Protein AF-A0A2V0RAE0-F1 (afdb_monomer_lite)

InterPro domains:
  IPR001205 RNA-directed RNA polymerase, C-terminal domain [PF00680] (18-202)
  IPR007094 RNA-directed RNA polymerase, catalytic domain [PS50507] (42-170)
  IPR043128 Reverse transcriptase/Diguanylate cyclase domain [G3DSA:3.30.70.270] (105-187)
  IPR043502 DNA/RNA polymerase superfamily [SSF56672] (2-223)

Radius of gyration: 22.08 Å; chains: 1; bounding box: 64×44×58 Å

pLDDT: mean 87.92, std 11.06, range [49.53, 98.0]

Structure (mmCIF, N/CA/C/O backbone):
data_AF-A0A2V0RAE0-F1
#
_entry.id   AF-A0A2V0RAE0-F1
#
loop_
_atom_site.group_PDB
_atom_site.id
_atom_site.type_symbol
_atom_site.label_atom_id
_atom_site.label_alt_id
_atom_site.label_comp_id
_atom_site.label_asym_id
_atom_site.label_entity_id
_atom_site.label_seq_id
_atom_site.pdbx_PDB_ins_code
_atom_site.Cartn_x
_atom_site.Cartn_y
_atom_site.Cartn_z
_atom_site.occupancy
_atom_site.B_iso_or_equiv
_atom_site.auth_seq_id
_atom_site.auth_comp_id
_atom_site.auth_asym_id
_atom_site.auth_atom_id
_atom_site.pdbx_PDB_model_num
ATOM 1 N N . MET A 1 1 ? 9.591 2.679 -16.999 1.00 64.69 1 MET A N 1
ATOM 2 C CA . MET A 1 1 ? 10.089 3.906 -16.325 1.00 64.69 1 MET A CA 1
ATOM 3 C C . MET A 1 1 ? 9.455 5.197 -16.837 1.00 64.69 1 MET A C 1
ATOM 5 O O . MET A 1 1 ? 9.043 5.990 -16.004 1.00 64.69 1 MET A O 1
ATOM 9 N N . ARG A 1 2 ? 9.338 5.406 -18.160 1.00 84.94 2 ARG A N 1
ATOM 10 C CA . ARG A 1 2 ? 8.861 6.665 -18.769 1.00 84.94 2 ARG A CA 1
ATOM 11 C C . ARG A 1 2 ? 7.553 7.247 -18.201 1.00 84.94 2 ARG A C 1
ATOM 13 O O . ARG A 1 2 ? 7.470 8.458 -18.076 1.00 84.94 2 ARG A O 1
ATOM 20 N N . TYR A 1 3 ? 6.568 6.410 -17.875 1.00 90.25 3 TYR A N 1
ATOM 21 C CA . TYR A 1 3 ? 5.250 6.853 -17.390 1.00 90.25 3 TYR A CA 1
ATOM 22 C C . TYR A 1 3 ? 5.133 6.773 -15.862 1.00 90.25 3 TYR A C 1
ATOM 24 O O . TYR A 1 3 ? 4.834 7.763 -15.203 1.00 90.25 3 TYR A O 1
ATOM 32 N N . VAL A 1 4 ? 5.456 5.609 -15.292 1.00 90.62 4 VAL A N 1
ATOM 33 C CA . VAL A 1 4 ? 5.286 5.327 -13.856 1.00 90.62 4 VAL A CA 1
ATOM 34 C C . VAL A 1 4 ? 6.105 6.265 -12.963 1.00 90.62 4 VAL A C 1
ATOM 36 O O . VAL A 1 4 ? 5.568 6.798 -12.003 1.00 90.62 4 VAL A O 1
ATOM 39 N N . ILE A 1 5 ? 7.387 6.518 -13.261 1.00 89.81 5 ILE A N 1
ATOM 40 C CA . ILE A 1 5 ? 8.235 7.331 -12.365 1.00 89.81 5 ILE A CA 1
ATOM 41 C C . ILE A 1 5 ? 7.729 8.783 -12.260 1.00 89.81 5 ILE A C 1
ATOM 43 O O . ILE A 1 5 ? 7.592 9.270 -11.137 1.00 89.81 5 ILE A O 1
ATOM 47 N N . PRO A 1 6 ? 7.442 9.496 -13.371 1.00 90.88 6 PRO A N 1
ATOM 48 C CA . PRO A 1 6 ? 6.829 10.821 -13.291 1.00 90.88 6 PRO A CA 1
ATOM 49 C C . PRO A 1 6 ? 5.494 10.829 -12.546 1.00 90.88 6 PRO A C 1
ATOM 51 O O . PRO A 1 6 ? 5.252 11.743 -11.762 1.00 90.88 6 PRO A O 1
ATOM 54 N N . LEU A 1 7 ? 4.662 9.802 -12.748 1.00 91.19 7 LEU A N 1
ATOM 55 C CA . LEU A 1 7 ? 3.378 9.687 -12.063 1.00 91.19 7 LEU A CA 1
ATOM 56 C C . LEU A 1 7 ? 3.556 9.541 -10.547 1.00 91.19 7 LEU A C 1
ATOM 58 O O . LEU A 1 7 ? 2.970 10.306 -9.792 1.00 91.19 7 LEU A O 1
ATOM 62 N N . MET A 1 8 ? 4.448 8.653 -10.105 1.00 90.38 8 MET A N 1
ATOM 63 C CA . MET A 1 8 ? 4.767 8.471 -8.685 1.00 90.38 8 MET A CA 1
ATOM 64 C C . MET A 1 8 ? 5.326 9.745 -8.041 1.00 90.38 8 MET A C 1
ATOM 66 O O . MET A 1 8 ? 4.977 10.073 -6.910 1.00 90.38 8 MET A O 1
ATOM 70 N N . LYS A 1 9 ? 6.157 10.509 -8.765 1.00 90.06 9 LYS A N 1
ATOM 71 C CA . LYS A 1 9 ? 6.626 11.826 -8.297 1.00 90.06 9 LYS A CA 1
ATOM 72 C C . LYS A 1 9 ? 5.471 12.818 -8.138 1.00 90.06 9 LYS A C 1
ATOM 74 O O . LYS A 1 9 ? 5.427 13.537 -7.143 1.00 90.06 9 LYS A O 1
ATOM 79 N N . ARG A 1 10 ? 4.539 12.847 -9.097 1.00 91.44 10 ARG A N 1
ATOM 80 C CA . ARG A 1 10 ? 3.335 13.686 -9.029 1.00 91.44 10 ARG A CA 1
ATOM 81 C C . ARG A 1 10 ? 2.457 13.288 -7.842 1.00 91.44 10 ARG A C 1
ATOM 83 O O . ARG A 1 10 ? 2.079 14.164 -7.074 1.00 91.44 10 ARG A O 1
ATOM 90 N N . PHE A 1 11 ? 2.199 12.000 -7.636 1.00 91.56 11 PHE A N 1
ATOM 91 C CA . PHE A 1 11 ? 1.439 11.512 -6.482 1.00 91.56 11 PHE A CA 1
ATOM 92 C C . PHE A 1 11 ? 2.089 11.888 -5.147 1.00 91.56 11 PHE A C 1
ATOM 94 O O . PHE A 1 11 ? 1.413 12.448 -4.292 1.00 91.56 11 PHE A O 1
ATOM 101 N N . GLY A 1 12 ? 3.412 11.748 -5.008 1.00 89.88 12 GLY A N 1
ATOM 102 C CA . GLY A 1 12 ? 4.114 12.202 -3.800 1.00 89.88 12 GLY A CA 1
ATOM 103 C C . GLY A 1 12 ? 3.974 13.708 -3.519 1.00 89.88 12 GLY A C 1
ATOM 104 O O . GLY A 1 12 ? 3.960 14.125 -2.358 1.00 89.88 12 GLY A O 1
ATOM 105 N N . SER A 1 13 ? 3.827 14.535 -4.564 1.00 90.94 13 SER A N 1
ATOM 106 C CA . SER A 1 13 ? 3.560 15.978 -4.418 1.00 90.94 13 SER A CA 1
ATOM 107 C C . SER A 1 13 ? 2.116 16.304 -4.017 1.00 90.94 13 SER A C 1
ATOM 109 O O . SER A 1 13 ? 1.865 17.380 -3.482 1.00 90.94 13 SER A O 1
ATOM 111 N N . LEU A 1 14 ? 1.190 15.370 -4.244 1.00 91.31 14 LEU A N 1
ATOM 112 C CA . LEU A 1 14 ? -0.234 15.471 -3.918 1.00 91.31 14 LEU A CA 1
ATOM 113 C C . LEU A 1 14 ? -0.598 14.726 -2.624 1.00 91.31 14 LEU A C 1
ATOM 115 O O . LEU A 1 14 ? -1.778 14.551 -2.337 1.00 91.31 14 LEU A O 1
ATOM 119 N N . PHE A 1 15 ? 0.395 14.283 -1.847 1.00 88.50 15 PHE A N 1
ATOM 120 C CA . PHE A 1 15 ? 0.177 13.601 -0.573 1.00 88.50 15 PHE A CA 1
ATOM 121 C C . PHE A 1 15 ? -0.803 14.382 0.323 1.00 88.50 15 PHE A C 1
ATOM 123 O O . PHE A 1 15 ? -0.638 15.590 0.506 1.00 88.50 15 PHE A O 1
ATOM 130 N N . GLY A 1 16 ? -1.805 13.686 0.867 1.00 85.06 16 GLY A N 1
ATOM 131 C CA . GLY A 1 16 ? -2.872 14.274 1.685 1.00 85.06 16 GLY A CA 1
ATOM 132 C C . GLY A 1 16 ? -3.978 14.986 0.896 1.00 85.06 16 GLY A C 1
ATOM 133 O O . GLY A 1 16 ? -4.875 15.539 1.509 1.00 85.06 16 GLY A O 1
ATOM 134 N N . ARG A 1 17 ? -3.914 15.004 -0.443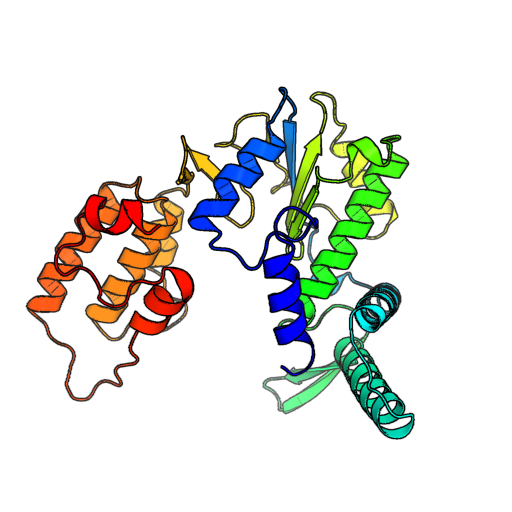 1.00 88.56 17 ARG A N 1
ATOM 135 C CA . ARG A 1 17 ? -4.978 15.524 -1.332 1.00 88.56 17 ARG A CA 1
ATOM 136 C C . ARG A 1 17 ? -5.586 14.457 -2.238 1.00 88.56 17 ARG A C 1
ATOM 138 O O . ARG A 1 17 ? -6.463 14.748 -3.041 1.00 88.56 17 ARG A O 1
ATOM 145 N N . ILE A 1 18 ? -5.009 13.262 -2.216 1.00 92.62 18 ILE A N 1
ATOM 146 C CA . ILE A 1 18 ? -5.464 12.102 -2.973 1.00 92.62 18 ILE A CA 1
ATOM 147 C C . ILE A 1 18 ? -5.454 10.903 -2.025 1.00 92.62 18 ILE A C 1
ATOM 149 O O . ILE A 1 18 ? -4.599 10.856 -1.134 1.00 92.62 18 ILE A O 1
ATOM 153 N N . PRO A 1 19 ? -6.304 9.892 -2.258 1.00 92.75 19 PRO A N 1
ATOM 154 C CA . PRO A 1 19 ? -6.409 8.723 -1.386 1.00 92.75 19 PRO A CA 1
ATOM 155 C C . PRO A 1 19 ? -5.194 7.787 -1.465 1.00 92.75 19 PRO A C 1
ATOM 157 O O . PRO A 1 19 ? -5.177 6.730 -0.851 1.00 92.75 19 PRO A O 1
ATOM 160 N N . TYR A 1 20 ? -4.159 8.141 -2.228 1.00 94.12 20 TYR A N 1
ATOM 161 C CA . TYR A 1 20 ? -2.950 7.343 -2.392 1.00 94.12 20 TYR A CA 1
ATOM 162 C C . TYR A 1 20 ? -1.793 7.941 -1.569 1.00 94.12 20 TYR A C 1
ATOM 164 O O . TYR A 1 20 ? -1.162 8.906 -2.011 1.00 94.12 20 TYR A O 1
ATOM 172 N N . PRO A 1 21 ? -1.471 7.389 -0.382 1.00 90.50 21 PRO A N 1
ATOM 173 C CA . PRO A 1 21 ? -0.514 7.987 0.553 1.00 90.50 21 PRO A CA 1
ATOM 174 C C . PRO A 1 21 ? 0.966 7.744 0.202 1.00 90.50 21 PRO A C 1
ATOM 176 O O . PRO A 1 21 ? 1.859 8.121 0.961 1.00 90.50 21 PRO A O 1
ATOM 179 N N . VAL A 1 22 ? 1.276 7.109 -0.930 1.00 87.12 22 VAL A N 1
ATOM 180 C CA . VAL A 1 22 ? 2.662 6.761 -1.281 1.00 87.12 22 VAL A CA 1
ATOM 181 C C . VAL A 1 22 ? 3.411 7.964 -1.860 1.00 87.12 22 VAL A C 1
ATOM 183 O O . VAL A 1 22 ? 2.877 8.764 -2.623 1.00 87.12 22 VAL A O 1
ATOM 186 N N . GLY A 1 23 ? 4.704 8.059 -1.538 1.00 80.25 23 GLY A N 1
ATOM 187 C CA . GLY A 1 23 ? 5.602 9.109 -2.037 1.00 80.25 23 GLY A CA 1
ATOM 188 C C . GLY A 1 23 ? 6.168 10.019 -0.945 1.00 80.25 23 GLY A C 1
ATOM 189 O O . GLY A 1 23 ? 6.940 10.928 -1.249 1.00 80.25 23 GLY A O 1
ATOM 190 N N . ARG A 1 24 ? 5.832 9.756 0.323 1.00 80.69 24 ARG A N 1
ATOM 191 C CA . ARG A 1 24 ? 6.453 10.353 1.513 1.00 80.69 24 ARG A CA 1
ATOM 192 C C . ARG A 1 24 ? 7.116 9.283 2.380 1.00 80.69 24 ARG A C 1
ATOM 194 O O . ARG A 1 24 ? 6.959 8.086 2.148 1.00 80.69 24 ARG A O 1
ATOM 201 N N . ASN A 1 25 ? 7.884 9.727 3.373 1.00 82.12 25 ASN A N 1
ATOM 202 C CA . ASN A 1 25 ? 8.429 8.840 4.393 1.00 82.12 25 ASN A CA 1
ATOM 203 C C . ASN A 1 25 ? 7.273 8.307 5.262 1.00 82.12 25 ASN A C 1
ATOM 205 O O . ASN A 1 25 ? 6.751 9.026 6.116 1.00 82.12 25 ASN A O 1
ATOM 209 N N . MET A 1 26 ? 6.878 7.052 5.029 1.00 83.81 26 MET A N 1
ATOM 210 C CA . MET A 1 26 ? 5.740 6.427 5.713 1.00 83.81 26 MET A CA 1
ATOM 211 C C . MET A 1 26 ? 5.949 6.272 7.218 1.00 83.81 26 MET A C 1
ATOM 213 O O . MET A 1 26 ? 4.975 6.289 7.957 1.00 83.81 26 MET A O 1
ATOM 217 N N . THR A 1 27 ? 7.195 6.228 7.691 1.00 80.25 27 THR A N 1
ATOM 218 C CA . THR A 1 27 ? 7.518 6.216 9.127 1.00 80.25 27 THR A CA 1
ATOM 219 C C . THR A 1 27 ? 6.959 7.452 9.849 1.00 80.25 27 THR A C 1
ATOM 221 O O . THR A 1 27 ? 6.497 7.331 10.979 1.00 80.25 27 THR A O 1
ATOM 224 N N . LYS A 1 28 ? 6.920 8.611 9.165 1.00 82.50 28 LYS A N 1
ATOM 225 C CA . LYS A 1 28 ? 6.325 9.872 9.656 1.00 82.50 28 LYS A CA 1
ATOM 226 C C . LYS A 1 28 ? 4.847 9.997 9.327 1.00 82.50 28 LYS A C 1
ATOM 228 O O . LYS A 1 28 ? 4.054 10.450 10.143 1.00 82.50 28 LYS A O 1
ATOM 233 N N . ALA A 1 29 ? 4.497 9.660 8.090 1.00 88.38 29 ALA A N 1
ATOM 234 C CA . ALA A 1 29 ? 3.167 9.917 7.560 1.00 88.38 29 ALA A CA 1
ATOM 235 C C . ALA A 1 29 ? 2.113 8.971 8.147 1.00 88.38 29 ALA A C 1
ATOM 237 O O . ALA A 1 29 ? 1.004 9.397 8.441 1.00 88.38 29 ALA A O 1
ATOM 238 N N . LEU A 1 30 ? 2.448 7.695 8.336 1.00 91.19 30 LEU A N 1
ATOM 239 C CA . LEU A 1 30 ? 1.474 6.666 8.686 1.00 91.19 30 LEU A CA 1
ATOM 240 C C . LEU A 1 30 ? 0.798 6.878 10.054 1.00 91.19 30 LEU A C 1
ATOM 242 O O . LEU A 1 30 ? -0.420 6.729 10.110 1.00 91.19 30 LEU A O 1
ATOM 246 N N . PRO A 1 31 ? 1.500 7.299 11.130 1.00 92.06 31 PRO A N 1
ATOM 247 C CA . PRO A 1 31 ? 0.839 7.661 12.384 1.00 92.06 31 PRO A CA 1
ATOM 248 C C . PRO A 1 31 ? -0.164 8.806 12.215 1.00 92.06 31 PRO A C 1
ATOM 250 O O . PRO A 1 31 ? -1.227 8.760 12.822 1.00 92.06 31 PRO A O 1
ATOM 253 N N . MET A 1 32 ? 0.143 9.794 11.364 1.00 92.25 32 MET A N 1
ATOM 254 C CA . MET A 1 32 ? -0.766 10.909 11.078 1.00 92.25 32 MET A CA 1
ATOM 255 C C . MET A 1 32 ? -1.996 10.453 10.291 1.00 92.25 32 MET A C 1
ATOM 257 O O . MET A 1 32 ? -3.090 10.925 10.561 1.00 92.25 32 MET A O 1
ATOM 261 N N . LEU A 1 33 ? -1.832 9.519 9.347 1.00 93.88 33 LEU A N 1
ATOM 262 C CA . LEU A 1 33 ? -2.958 8.927 8.615 1.00 93.88 33 LEU A CA 1
ATOM 263 C C . LEU A 1 33 ? -3.870 8.130 9.553 1.00 93.88 33 LEU A C 1
ATOM 265 O O . LEU A 1 33 ? -5.085 8.249 9.468 1.00 93.88 33 LEU A O 1
ATOM 269 N N . ILE A 1 34 ? -3.293 7.351 10.473 1.00 95.00 34 ILE A N 1
ATOM 270 C CA . ILE A 1 34 ? -4.070 6.613 11.477 1.00 95.00 34 ILE A CA 1
ATOM 271 C C . ILE A 1 34 ? -4.802 7.579 12.417 1.00 95.00 34 ILE A C 1
ATOM 273 O O . ILE A 1 34 ? -5.954 7.327 12.747 1.00 95.00 34 ILE A O 1
ATOM 277 N N . ASP A 1 35 ? -4.177 8.687 12.825 1.00 94.25 35 ASP A N 1
ATOM 278 C CA . ASP A 1 35 ? -4.860 9.717 13.619 1.00 94.25 35 ASP A CA 1
ATOM 279 C C . ASP A 1 35 ? -5.990 10.395 12.850 1.00 94.25 35 ASP A C 1
ATOM 281 O O . ASP A 1 35 ? -7.059 10.598 13.413 1.00 94.25 35 ASP A O 1
ATOM 285 N N . HIS A 1 36 ? -5.774 10.694 11.568 1.00 93.94 36 HIS A N 1
ATOM 286 C CA . HIS A 1 36 ? -6.799 11.253 10.688 1.00 93.94 36 HIS A CA 1
ATOM 287 C C . HIS A 1 36 ? -8.025 10.337 10.610 1.00 93.94 36 HIS A C 1
ATOM 289 O O . HIS A 1 36 ? -9.135 10.788 10.861 1.00 93.94 36 HIS A O 1
ATOM 295 N N . LEU A 1 37 ? -7.816 9.033 10.393 1.00 94.81 37 LEU A N 1
ATOM 296 C CA . LEU A 1 37 ? -8.892 8.031 10.355 1.00 94.81 37 LEU A CA 1
ATOM 297 C C . LEU A 1 37 ? -9.707 7.951 11.654 1.00 94.81 37 LEU A C 1
ATOM 299 O O . LEU A 1 37 ? -10.863 7.531 11.633 1.00 94.81 37 LEU A O 1
ATOM 303 N N . LEU A 1 38 ? -9.093 8.298 12.783 1.00 95.25 38 LEU A N 1
ATOM 304 C CA . LEU A 1 38 ? -9.676 8.208 14.122 1.00 95.25 38 LEU A CA 1
ATOM 305 C C . LEU A 1 38 ? -10.169 9.555 14.656 1.00 95.25 38 LEU A C 1
ATOM 307 O O . LEU A 1 38 ? -10.614 9.634 15.808 1.00 95.25 38 LEU A O 1
ATOM 311 N N . ASN A 1 39 ? -10.058 10.617 13.858 1.00 91.50 39 ASN A N 1
ATOM 312 C CA . ASN A 1 39 ? -10.402 11.954 14.300 1.00 91.50 39 ASN A CA 1
ATOM 313 C C . ASN A 1 39 ? -11.904 12.067 14.611 1.00 91.50 39 ASN A C 1
ATOM 315 O O . ASN A 1 39 ? -12.726 11.281 14.140 1.00 91.50 39 ASN A O 1
ATOM 319 N N . ASP A 1 40 ? -12.259 13.027 15.464 1.00 88.56 40 ASP A N 1
ATOM 320 C CA . ASP A 1 40 ? -13.649 13.338 15.828 1.00 88.56 40 ASP A CA 1
ATOM 321 C C . ASP A 1 40 ? -14.451 12.148 16.398 1.00 88.56 40 ASP A C 1
ATOM 323 O O . ASP A 1 40 ? -15.680 12.116 16.366 1.00 88.56 40 ASP A O 1
ATOM 327 N N . GLY A 1 41 ? -13.755 11.155 16.965 1.00 86.31 41 GLY A N 1
ATOM 328 C CA . GLY A 1 41 ? -14.374 9.969 17.561 1.00 86.31 41 GLY A CA 1
ATOM 329 C C . GLY A 1 41 ? -14.878 8.939 16.545 1.00 86.31 41 GLY A C 1
ATOM 330 O O . GLY A 1 41 ? -15.586 8.004 16.942 1.00 86.31 41 GLY A O 1
ATOM 331 N N . LYS A 1 42 ? -14.512 9.086 15.264 1.00 94.56 42 LYS A N 1
ATOM 332 C CA . LYS A 1 42 ? -14.774 8.097 14.216 1.00 94.56 42 LYS A CA 1
ATOM 333 C C . LYS A 1 42 ? -13.986 6.802 14.458 1.00 94.56 42 LYS A C 1
ATOM 335 O O . LYS A 1 42 ? -13.090 6.715 15.302 1.00 94.56 42 LYS A O 1
ATOM 340 N N . TRP A 1 43 ? -14.379 5.756 13.743 1.00 97.50 43 TRP A N 1
ATOM 341 C CA . TRP A 1 43 ? -13.731 4.452 13.763 1.00 97.50 43 TRP A CA 1
ATOM 342 C C . TRP A 1 43 ? -12.945 4.267 12.473 1.00 97.50 43 TRP A C 1
ATOM 344 O O . TRP A 1 43 ? -13.420 4.603 11.394 1.00 97.50 43 TRP A O 1
ATOM 354 N N . GLY A 1 44 ? -11.750 3.697 12.576 1.00 97.62 44 GLY A N 1
ATOM 355 C CA . GLY A 1 44 ? -11.020 3.261 11.398 1.00 97.62 44 GLY A CA 1
ATOM 356 C C . GLY A 1 44 ? -11.503 1.880 10.982 1.00 97.62 44 GLY A C 1
ATOM 357 O O . GLY A 1 44 ? -11.544 0.955 11.799 1.00 97.62 44 GLY A O 1
ATOM 358 N N . PHE A 1 45 ? -11.839 1.739 9.706 1.00 97.81 45 PHE A N 1
ATOM 359 C CA . PHE A 1 45 ? -12.075 0.466 9.045 1.00 97.81 45 PHE A CA 1
ATOM 360 C C . PHE A 1 45 ? -10.914 0.194 8.090 1.00 97.81 45 PHE A C 1
ATOM 362 O O . PHE A 1 45 ? -10.703 0.937 7.137 1.00 97.81 45 PHE A O 1
ATOM 369 N N . VAL A 1 46 ? -10.137 -0.850 8.370 1.00 97.50 46 VAL A N 1
ATOM 370 C CA . VAL A 1 46 ? -8.977 -1.254 7.567 1.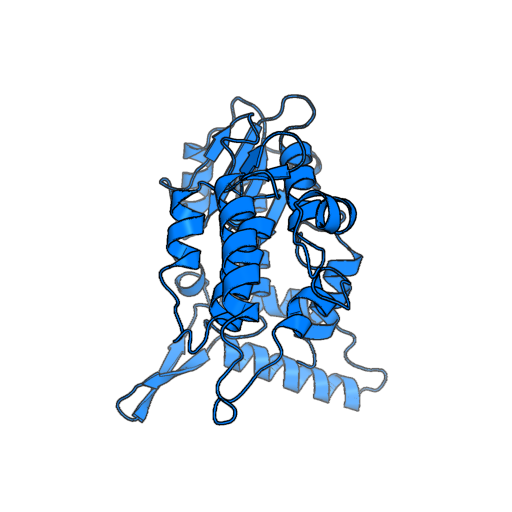00 97.50 46 VAL A CA 1
ATOM 371 C C . VAL A 1 46 ? -9.177 -2.682 7.097 1.00 97.50 46 VAL A C 1
ATOM 373 O O . VAL A 1 46 ? -9.530 -3.557 7.888 1.00 97.50 46 VAL A O 1
ATOM 376 N N . THR A 1 47 ? -8.966 -2.935 5.811 1.00 95.81 47 THR A N 1
ATOM 377 C CA . THR A 1 47 ? -9.079 -4.277 5.239 1.00 95.81 47 THR A CA 1
ATOM 378 C C . THR A 1 47 ? -8.347 -4.371 3.900 1.00 95.81 47 THR A C 1
ATOM 380 O O . THR A 1 47 ? -7.862 -3.369 3.383 1.00 95.81 47 THR A O 1
ATOM 383 N N . ASP A 1 48 ? -8.271 -5.573 3.338 1.00 94.19 48 ASP A N 1
ATOM 384 C CA . ASP A 1 48 ? -7.696 -5.852 2.028 1.00 94.19 48 ASP A CA 1
ATOM 385 C C . ASP A 1 48 ? -8.627 -6.702 1.158 1.00 94.19 48 ASP A C 1
ATOM 387 O O . ASP A 1 48 ? -9.431 -7.521 1.631 1.00 94.19 48 ASP A O 1
ATOM 391 N N . VAL A 1 49 ? -8.493 -6.515 -0.153 1.00 94.94 49 VAL A N 1
ATOM 392 C CA . VAL A 1 49 ? -9.199 -7.318 -1.151 1.00 94.94 49 VAL A CA 1
ATOM 393 C C . VAL A 1 49 ? -8.419 -8.604 -1.425 1.00 94.94 49 VAL A C 1
ATOM 395 O O . VAL A 1 49 ? -7.308 -8.606 -1.951 1.00 94.94 49 VAL A O 1
ATOM 398 N N . SER A 1 50 ? -9.032 -9.741 -1.110 1.00 94.44 50 SER A N 1
ATOM 399 C CA . SER A 1 50 ? -8.460 -11.070 -1.299 1.00 94.44 50 SER A CA 1
ATOM 400 C C . SER A 1 50 ? -8.142 -11.339 -2.772 1.00 94.44 50 SER A C 1
ATOM 402 O O . SER A 1 50 ? -9.005 -11.253 -3.649 1.00 94.44 50 SER A O 1
ATOM 404 N N . LYS A 1 51 ? -6.888 -11.732 -3.033 1.00 91.88 51 LYS A N 1
ATOM 405 C CA . LYS A 1 51 ? -6.390 -12.166 -4.351 1.00 91.88 51 LYS A CA 1
ATOM 406 C C . LYS A 1 51 ? -6.637 -11.149 -5.476 1.00 91.88 51 LYS A C 1
ATOM 408 O O . LYS A 1 51 ? -6.836 -11.565 -6.626 1.00 91.88 51 LYS A O 1
ATOM 413 N N . LEU A 1 52 ? -6.588 -9.853 -5.155 1.00 93.25 52 LEU A N 1
ATOM 414 C CA . LEU A 1 52 ? -6.886 -8.759 -6.081 1.00 93.25 52 LEU A CA 1
ATOM 415 C C . LEU A 1 52 ? -6.145 -8.898 -7.425 1.00 93.25 52 LEU A C 1
ATOM 417 O O . LEU A 1 52 ? -6.776 -8.913 -8.482 1.00 93.25 52 LEU A O 1
ATOM 421 N N . ASP A 1 53 ? -4.835 -9.158 -7.392 1.00 90.38 53 ASP A N 1
ATOM 422 C CA . ASP A 1 53 ? -3.992 -9.349 -8.583 1.00 90.38 53 ASP A CA 1
ATOM 423 C C . ASP A 1 53 ? -4.541 -10.396 -9.564 1.00 90.38 53 ASP A C 1
ATOM 425 O O . ASP A 1 53 ? -4.271 -10.373 -10.765 1.00 90.38 53 ASP A O 1
ATOM 429 N N . THR A 1 54 ? -5.284 -11.384 -9.073 1.00 90.25 54 THR A N 1
ATOM 430 C CA . THR A 1 54 ? -5.843 -12.448 -9.914 1.00 90.25 54 THR A CA 1
ATOM 431 C C . THR A 1 54 ? -7.300 -12.231 -10.289 1.00 90.25 54 THR A C 1
ATOM 433 O O . THR A 1 54 ? -7.726 -12.817 -11.282 1.00 90.25 54 THR A O 1
ATOM 436 N N . SER A 1 55 ? -8.034 -11.399 -9.547 1.00 92.19 55 SER A N 1
ATOM 437 C CA . SER A 1 55 ? -9.469 -11.170 -9.739 1.00 92.19 55 SER A CA 1
ATOM 438 C C . SER A 1 55 ? -9.786 -9.983 -10.646 1.00 92.19 55 SER A C 1
ATOM 440 O O . SER A 1 55 ? -10.866 -9.952 -11.231 1.00 92.19 55 SER A O 1
ATOM 442 N N . ILE A 1 56 ? -8.859 -9.034 -10.828 1.00 94.06 56 ILE A N 1
ATOM 443 C CA . ILE A 1 56 ? -9.091 -7.873 -11.697 1.00 94.06 56 ILE A CA 1
ATOM 444 C C . ILE A 1 56 ? -9.368 -8.316 -13.143 1.00 94.06 56 ILE A C 1
ATOM 446 O O . ILE A 1 56 ? -8.507 -8.857 -13.845 1.00 94.06 56 ILE A O 1
ATOM 450 N N . GLY A 1 57 ? -10.589 -8.041 -13.601 1.00 93.25 57 GLY A N 1
ATOM 451 C CA . GLY A 1 57 ? -11.029 -8.327 -14.962 1.00 93.25 57 GLY A CA 1
ATOM 452 C C . GLY A 1 57 ? -10.376 -7.421 -16.019 1.00 93.25 57 GLY A C 1
ATOM 453 O O . GLY A 1 57 ? -9.903 -6.326 -15.710 1.00 93.25 57 GLY A O 1
ATOM 454 N N . PRO A 1 58 ? -10.368 -7.840 -17.297 1.00 93.50 58 PRO A N 1
ATOM 455 C CA . PRO A 1 58 ? -9.802 -7.057 -18.400 1.00 93.50 58 PRO A CA 1
ATOM 456 C C . PRO A 1 58 ? -10.444 -5.671 -18.559 1.00 93.50 58 PRO A C 1
ATOM 458 O O . PRO A 1 58 ? -9.739 -4.728 -18.916 1.00 93.50 58 PRO A O 1
ATOM 461 N N . ASP A 1 59 ? -11.738 -5.540 -18.263 1.00 94.62 59 ASP A N 1
ATOM 462 C CA . ASP A 1 59 ? -12.476 -4.279 -18.398 1.00 94.62 59 ASP A CA 1
ATOM 463 C C . ASP A 1 59 ? -12.052 -3.256 -17.335 1.00 94.62 59 ASP A C 1
ATOM 465 O O . ASP A 1 59 ? -11.867 -2.080 -17.642 1.00 94.62 59 ASP A O 1
ATOM 469 N N . TRP A 1 60 ? -11.779 -3.713 -16.108 1.00 95.44 60 TRP A N 1
ATOM 470 C CA . TRP A 1 60 ? -11.209 -2.883 -15.042 1.00 95.44 60 TRP A CA 1
ATOM 471 C C . TRP A 1 60 ? -9.810 -2.382 -15.402 1.00 95.44 60 TRP A C 1
ATOM 473 O O . TRP A 1 60 ? -9.476 -1.227 -15.144 1.00 95.44 60 TRP A O 1
ATOM 483 N N . ILE A 1 61 ? -9.001 -3.222 -16.058 1.00 95.75 61 ILE A N 1
ATOM 484 C CA . ILE A 1 61 ? -7.693 -2.813 -16.586 1.00 95.75 61 ILE A CA 1
ATOM 485 C C . ILE A 1 61 ? -7.872 -1.748 -17.674 1.00 95.75 61 ILE A C 1
ATOM 487 O O . ILE A 1 61 ? -7.152 -0.750 -17.676 1.00 95.75 61 ILE A O 1
ATOM 491 N N . ASP A 1 62 ? -8.818 -1.932 -18.598 1.00 96.12 62 ASP A N 1
ATOM 492 C CA . ASP A 1 62 ? -9.076 -0.959 -19.661 1.00 96.12 62 ASP A CA 1
ATOM 493 C C . ASP A 1 62 ? -9.568 0.384 -19.103 1.00 96.12 62 ASP A C 1
ATOM 495 O O . ASP A 1 62 ? -9.090 1.431 -19.551 1.00 96.12 62 ASP A O 1
ATOM 499 N N . TRP A 1 63 ? -10.434 0.364 -18.088 1.00 96.94 63 TRP A N 1
ATOM 500 C CA . TRP A 1 63 ? -10.856 1.555 -17.351 1.00 96.94 63 TRP A CA 1
ATOM 501 C C . TRP A 1 63 ? -9.667 2.239 -16.667 1.00 96.94 63 TRP A C 1
ATOM 503 O O . TRP A 1 63 ? -9.401 3.412 -16.934 1.00 96.94 63 TRP A O 1
ATOM 513 N N . ALA A 1 64 ? -8.892 1.501 -15.866 1.00 97.06 64 ALA A N 1
ATOM 514 C CA . ALA A 1 64 ? -7.766 2.055 -15.118 1.00 97.06 64 ALA A CA 1
ATOM 515 C C . ALA A 1 64 ? -6.717 2.675 -16.050 1.00 97.06 64 ALA A C 1
ATOM 517 O O . ALA A 1 64 ? -6.231 3.777 -15.805 1.00 97.06 64 ALA A O 1
ATOM 518 N N . PHE A 1 65 ? -6.384 2.013 -17.163 1.00 96.94 65 PHE A N 1
ATOM 519 C CA . PHE A 1 65 ? -5.456 2.579 -18.141 1.00 96.94 65 PHE A CA 1
ATOM 520 C C . PHE A 1 65 ? -6.037 3.793 -18.867 1.00 96.94 65 PHE A C 1
ATOM 522 O O . PHE A 1 65 ? -5.281 4.722 -19.146 1.00 96.94 65 PHE A O 1
ATOM 529 N N . SER A 1 66 ? -7.338 3.816 -19.162 1.00 96.56 66 SER A N 1
ATOM 530 C CA . SER A 1 66 ? -7.992 4.989 -19.760 1.00 96.56 66 SER A CA 1
ATOM 531 C C . SER A 1 66 ? -7.902 6.195 -18.828 1.00 96.56 66 SER A C 1
ATOM 533 O O . SER A 1 66 ? -7.414 7.243 -19.244 1.00 96.56 66 SER A O 1
ATOM 535 N N . PHE A 1 67 ? -8.222 6.004 -17.547 1.00 96.25 67 PHE A N 1
ATOM 536 C CA . PHE A 1 67 ? -8.083 7.029 -16.514 1.00 96.25 67 PHE A CA 1
ATOM 537 C C . PHE A 1 67 ? -6.630 7.507 -16.359 1.00 96.25 67 PHE A C 1
ATOM 539 O O . PHE A 1 67 ? -6.339 8.702 -16.375 1.00 96.25 67 PHE A O 1
ATOM 546 N N . LEU A 1 68 ? -5.670 6.579 -16.294 1.00 95.75 68 LEU A N 1
ATOM 547 C CA . LEU A 1 68 ? -4.249 6.923 -16.206 1.00 95.75 68 LEU A CA 1
ATOM 548 C C . LEU A 1 68 ? -3.753 7.690 -17.435 1.00 95.75 68 LEU A C 1
ATOM 550 O O . LEU A 1 68 ? -2.885 8.552 -17.301 1.00 95.75 68 LEU A O 1
ATOM 554 N N . LYS A 1 69 ? -4.282 7.394 -18.627 1.00 95.31 69 LYS A N 1
ATOM 555 C CA . LYS A 1 69 ? -3.905 8.068 -19.875 1.00 95.31 69 LYS A CA 1
ATOM 556 C C . LYS A 1 69 ? -4.120 9.580 -19.776 1.00 95.31 69 LYS A C 1
ATOM 558 O O . LYS A 1 69 ? -3.254 10.336 -20.213 1.00 95.31 69 LYS A O 1
ATOM 563 N N . GLU A 1 70 ? -5.222 10.003 -19.161 1.00 94.56 70 GLU A N 1
ATOM 564 C CA . GLU A 1 70 ? -5.597 11.414 -18.978 1.00 94.56 70 GLU A CA 1
ATOM 565 C C . GLU A 1 70 ? -4.616 12.177 -18.078 1.00 94.56 70 GLU A C 1
ATOM 567 O O . GLU A 1 70 ? -4.462 13.393 -18.187 1.00 94.56 70 GLU A O 1
ATOM 572 N N . MET A 1 71 ? -3.873 11.466 -17.226 1.00 92.88 71 MET A N 1
ATOM 573 C CA . MET A 1 71 ? -2.877 12.069 -16.340 1.00 92.88 71 MET A CA 1
ATOM 574 C C . MET A 1 71 ? -1.550 12.390 -17.035 1.00 92.88 71 MET A C 1
ATOM 576 O O . MET A 1 71 ? -0.691 13.046 -16.429 1.00 92.88 71 MET A O 1
ATOM 580 N N . PHE A 1 72 ? -1.352 11.930 -18.274 1.00 92.44 72 PHE A N 1
ATOM 581 C CA . PHE A 1 72 ? -0.098 12.078 -19.001 1.00 92.44 72 PHE A CA 1
ATOM 582 C C . PHE A 1 72 ? -0.184 13.109 -20.121 1.00 92.44 72 PHE A C 1
ATOM 584 O O . PHE A 1 72 ? -1.071 13.097 -20.969 1.00 92.44 72 PHE A O 1
ATOM 591 N N . PHE A 1 73 ? 0.851 13.942 -20.204 1.00 92.56 73 PHE A N 1
ATOM 592 C CA . PHE A 1 73 ? 1.069 14.774 -21.375 1.00 92.56 73 PHE A CA 1
ATOM 593 C C . PHE A 1 73 ? 1.587 13.928 -22.548 1.00 92.56 73 PHE A C 1
ATOM 595 O O . PHE A 1 73 ? 2.731 13.463 -22.537 1.00 92.56 73 PHE A O 1
ATOM 602 N N . MET A 1 74 ? 0.757 13.745 -23.580 1.00 94.12 74 MET A N 1
ATOM 603 C CA . MET A 1 74 ? 1.095 12.896 -24.730 1.00 94.12 74 MET A CA 1
ATOM 604 C C . MET A 1 74 ? 1.973 13.580 -25.783 1.00 94.12 74 MET A C 1
ATOM 606 O O . MET A 1 74 ? 2.557 12.890 -26.613 1.00 94.12 74 MET A O 1
ATOM 610 N N . GLY A 1 75 ? 2.168 14.898 -25.732 1.00 93.56 75 GLY A N 1
ATOM 611 C CA . GLY A 1 75 ? 3.085 15.618 -26.619 1.00 93.56 75 GLY A CA 1
ATOM 612 C C . GLY A 1 75 ? 2.480 16.890 -27.205 1.00 93.56 75 GLY A C 1
ATOM 613 O O . GLY A 1 75 ? 1.275 17.090 -27.165 1.00 93.56 75 GLY A O 1
ATOM 614 N N . MET A 1 76 ? 3.339 17.751 -27.758 1.00 94.81 76 MET A N 1
ATOM 615 C CA . MET A 1 76 ? 2.921 19.022 -28.372 1.00 94.81 76 MET A CA 1
ATOM 616 C C . MET A 1 76 ? 2.510 18.875 -29.842 1.00 94.81 76 MET A C 1
ATOM 618 O O . MET A 1 76 ? 1.710 19.655 -30.342 1.00 94.81 76 MET A O 1
ATOM 622 N N . THR A 1 77 ? 3.081 17.901 -30.559 1.00 97.38 77 THR A N 1
ATOM 623 C CA . THR A 1 77 ? 2.830 17.693 -31.992 1.00 97.38 77 THR A CA 1
ATOM 624 C C . THR A 1 77 ? 2.009 16.431 -32.217 1.00 97.38 77 THR A C 1
ATOM 626 O O . THR A 1 77 ? 2.126 15.467 -31.459 1.00 97.38 77 THR A O 1
ATOM 629 N N . ARG A 1 78 ? 1.243 16.389 -33.314 1.00 95.94 78 ARG A N 1
ATOM 630 C CA . ARG A 1 78 ? 0.447 15.209 -33.695 1.00 95.94 78 ARG A CA 1
ATOM 631 C C . ARG A 1 78 ? 1.285 13.927 -33.742 1.00 95.94 78 ARG A C 1
ATOM 633 O O . ARG A 1 78 ? 0.878 12.913 -33.194 1.00 95.94 78 ARG A O 1
ATOM 640 N N . SER A 1 79 ? 2.483 13.992 -34.326 1.00 96.00 79 SER A N 1
ATOM 641 C CA . SER A 1 79 ? 3.404 12.847 -34.396 1.00 96.00 79 SER A CA 1
ATOM 642 C C . SER A 1 79 ? 3.856 12.370 -33.007 1.00 96.00 79 SER A C 1
ATOM 644 O O . SER A 1 79 ? 3.863 11.168 -32.729 1.00 96.00 79 SER A O 1
ATOM 646 N N . ALA A 1 80 ? 4.180 13.299 -32.098 1.00 94.69 80 ALA A N 1
ATOM 647 C CA . ALA A 1 80 ? 4.566 12.951 -30.733 1.00 94.69 80 ALA A CA 1
ATOM 648 C C . ALA A 1 80 ? 3.410 12.307 -29.953 1.00 94.69 80 ALA A C 1
ATOM 650 O O . ALA A 1 80 ? 3.645 11.300 -29.281 1.00 94.69 80 ALA A O 1
ATOM 651 N N . ILE A 1 81 ? 2.197 12.855 -30.095 1.00 95.94 81 ILE A N 1
ATOM 652 C CA . ILE A 1 81 ? 0.966 12.323 -29.496 1.00 95.94 81 ILE A CA 1
ATOM 653 C C . ILE A 1 81 ? 0.739 10.893 -29.978 1.00 95.94 81 ILE A C 1
ATOM 655 O O . ILE A 1 81 ? 0.802 9.974 -29.166 1.00 95.94 81 ILE A O 1
ATOM 659 N N . THR A 1 82 ? 0.617 10.675 -31.291 1.00 96.56 82 THR A N 1
ATOM 660 C CA . THR A 1 82 ? 0.353 9.344 -31.860 1.00 96.56 82 THR A CA 1
ATOM 661 C C . THR A 1 82 ? 1.393 8.313 -31.422 1.00 96.56 82 THR A C 1
ATOM 663 O O . THR A 1 82 ? 1.046 7.202 -31.028 1.00 96.56 82 THR A O 1
ATOM 666 N N . ARG A 1 83 ? 2.684 8.670 -31.417 1.00 95.56 83 ARG A N 1
ATOM 667 C CA . ARG A 1 83 ? 3.739 7.759 -30.951 1.00 95.56 83 ARG A CA 1
ATOM 668 C C . ARG A 1 83 ? 3.568 7.387 -29.477 1.00 95.56 83 ARG A C 1
ATOM 670 O O . ARG A 1 83 ? 3.744 6.226 -29.119 1.00 95.56 83 ARG A O 1
ATOM 677 N N . ASN A 1 84 ? 3.277 8.358 -28.615 1.00 95.44 84 ASN A N 1
ATOM 678 C CA . ASN A 1 84 ? 3.158 8.118 -27.177 1.00 95.44 84 ASN A CA 1
ATOM 679 C C . ASN A 1 84 ? 1.878 7.366 -26.821 1.00 95.44 84 ASN A C 1
ATOM 681 O O . ASN A 1 84 ? 1.918 6.527 -25.923 1.00 95.44 84 ASN A O 1
ATOM 685 N N . GLU A 1 85 ? 0.790 7.611 -27.546 1.00 95.56 85 GLU A N 1
ATOM 686 C CA . GLU A 1 85 ? -0.444 6.840 -27.432 1.00 95.56 85 GLU A CA 1
ATOM 687 C C . GLU A 1 85 ? -0.231 5.391 -27.858 1.00 95.56 85 GLU A C 1
ATOM 689 O O . GLU A 1 85 ? -0.578 4.496 -27.099 1.00 95.56 85 GLU A O 1
ATOM 694 N N . ASN A 1 86 ? 0.432 5.139 -28.990 1.00 96.38 86 ASN A N 1
ATOM 695 C CA . ASN A 1 86 ? 0.734 3.776 -29.437 1.00 96.38 86 ASN A CA 1
ATOM 696 C C . ASN A 1 86 ? 1.585 3.007 -28.417 1.00 96.38 86 ASN A C 1
ATOM 698 O O . ASN A 1 86 ? 1.334 1.833 -28.151 1.00 96.38 86 ASN A O 1
ATOM 702 N N . VAL A 1 87 ? 2.582 3.666 -27.813 1.00 95.94 87 VAL A N 1
ATOM 703 C CA . VAL A 1 87 ? 3.387 3.060 -26.741 1.00 95.94 87 VAL A CA 1
ATOM 704 C C . VAL A 1 87 ? 2.526 2.764 -25.514 1.00 95.94 87 VAL A C 1
ATOM 706 O O . VAL A 1 87 ? 2.650 1.691 -24.932 1.00 95.94 87 VAL A O 1
ATOM 709 N N . PHE A 1 88 ? 1.657 3.690 -25.111 1.00 96.12 88 PHE A N 1
ATOM 710 C CA . PHE A 1 88 ? 0.787 3.502 -23.953 1.00 96.12 88 PHE A CA 1
ATOM 711 C C . PHE A 1 88 ? -0.238 2.377 -24.176 1.00 96.12 88 PHE A C 1
ATOM 713 O O . PHE A 1 88 ? -0.405 1.514 -23.318 1.00 96.12 88 PHE A O 1
ATOM 720 N N . GLU A 1 89 ? -0.845 2.317 -25.361 1.00 95.88 89 GLU A N 1
ATOM 721 C CA . GLU A 1 89 ? -1.746 1.239 -25.773 1.00 95.88 89 GLU A CA 1
ATOM 722 C C . GLU A 1 89 ? -1.032 -0.115 -25.826 1.00 95.88 89 GLU A C 1
ATOM 724 O O . GLU A 1 89 ? -1.587 -1.121 -25.384 1.00 95.88 89 GLU A O 1
ATOM 729 N N . PHE A 1 90 ? 0.226 -0.153 -26.276 1.00 95.12 90 PHE A N 1
ATOM 730 C CA . PHE A 1 90 ? 1.041 -1.365 -26.204 1.00 95.12 90 PHE A CA 1
ATOM 731 C C . PHE A 1 90 ? 1.299 -1.802 -24.755 1.00 95.12 90 PHE A C 1
ATOM 733 O O . PHE A 1 90 ? 1.201 -2.989 -24.449 1.00 95.12 90 PHE A O 1
ATOM 740 N N . LEU A 1 91 ? 1.582 -0.862 -23.845 1.00 94.62 91 LEU A N 1
ATOM 741 C CA . LEU A 1 91 ? 1.751 -1.166 -22.420 1.00 94.62 91 LEU A CA 1
ATOM 742 C C . LEU A 1 91 ? 0.462 -1.729 -21.811 1.00 94.62 91 LEU A C 1
ATOM 744 O O . LEU A 1 91 ? 0.527 -2.749 -21.129 1.00 94.62 91 LEU A O 1
ATOM 748 N N . LYS A 1 92 ? -0.698 -1.131 -22.113 1.00 95.44 92 LYS A N 1
ATOM 749 C CA . LYS A 1 92 ? -2.018 -1.649 -21.715 1.00 95.44 92 LYS A CA 1
ATOM 75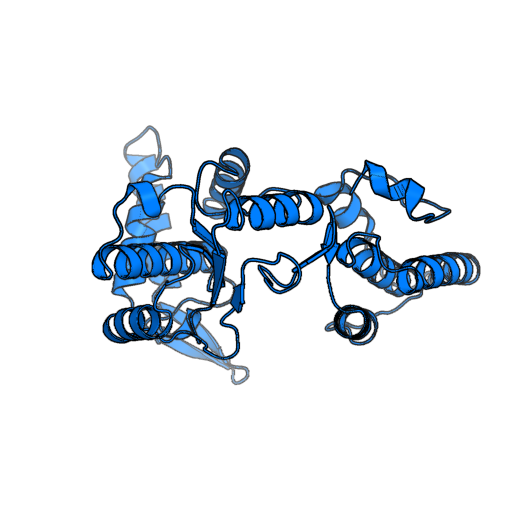0 C C . LYS A 1 92 ? -2.249 -3.059 -22.256 1.00 95.44 92 LYS A C 1
ATOM 752 O O . LYS A 1 92 ? -2.617 -3.968 -21.516 1.00 95.44 92 LYS A O 1
ATOM 757 N N . TYR A 1 93 ? -1.987 -3.259 -23.548 1.00 93.81 93 TYR A N 1
ATOM 758 C CA . TYR A 1 93 ? -2.113 -4.553 -24.215 1.00 93.81 93 TYR A CA 1
ATOM 759 C C . TYR A 1 93 ? -1.238 -5.628 -23.560 1.00 93.81 93 TYR A C 1
ATOM 761 O O . TYR A 1 93 ? -1.716 -6.740 -23.333 1.00 93.81 93 TYR A O 1
ATOM 769 N N . TYR A 1 94 ? 0.022 -5.300 -23.262 1.00 92.56 94 TYR A N 1
ATOM 770 C CA . TYR A 1 94 ? 0.972 -6.200 -22.614 1.00 92.56 94 TYR A CA 1
ATOM 771 C C . TYR A 1 94 ? 0.548 -6.523 -21.179 1.00 92.56 94 TYR A C 1
ATOM 773 O O . TYR A 1 94 ? 0.524 -7.689 -20.801 1.00 92.56 94 TYR A O 1
ATOM 781 N N . PHE A 1 95 ? 0.148 -5.507 -20.410 1.00 93.81 95 PHE A N 1
ATOM 782 C CA . PHE A 1 95 ? -0.296 -5.649 -19.025 1.00 93.81 95 PHE A CA 1
ATOM 783 C C . PHE A 1 95 ? -1.522 -6.563 -18.911 1.00 93.81 95 PHE A C 1
ATOM 785 O O . PHE A 1 95 ? -1.505 -7.540 -18.169 1.00 93.81 95 PHE A O 1
ATOM 792 N N . LYS A 1 96 ? -2.549 -6.315 -19.732 1.00 93.44 96 LYS A N 1
ATOM 793 C CA . LYS A 1 96 ? -3.776 -7.126 -19.779 1.00 93.44 96 LYS A CA 1
ATOM 794 C C . LYS A 1 96 ? -3.541 -8.567 -20.244 1.00 93.44 96 LYS A C 1
ATOM 796 O O . LYS A 1 96 ? -4.350 -9.454 -19.975 1.00 93.44 96 LYS A O 1
ATOM 801 N N . ARG A 1 97 ? -2.471 -8.795 -21.011 1.00 91.88 97 ARG A N 1
ATOM 802 C CA . ARG A 1 97 ? -2.179 -10.078 -21.654 1.00 91.88 97 ARG A CA 1
ATOM 803 C C . ARG A 1 97 ? -0.752 -10.527 -21.385 1.00 91.88 97 ARG A C 1
ATOM 805 O O . ARG A 1 97 ? 0.041 -10.702 -22.321 1.00 91.88 97 ARG A O 1
ATOM 812 N N . THR A 1 98 ? -0.467 -10.686 -20.103 1.00 89.19 98 THR A N 1
ATOM 813 C CA . THR A 1 98 ? 0.874 -10.916 -19.582 1.00 89.19 98 THR A CA 1
ATOM 814 C C . THR A 1 98 ? 1.430 -12.255 -20.071 1.00 89.19 98 THR A C 1
ATOM 816 O O . THR A 1 98 ? 0.807 -13.297 -19.833 1.00 89.19 98 THR A O 1
ATOM 819 N N . PRO A 1 99 ? 2.593 -12.256 -20.745 1.00 88.81 99 PRO A N 1
ATOM 820 C CA . PRO A 1 99 ? 3.324 -13.480 -21.018 1.00 88.81 99 PRO A CA 1
ATOM 821 C C . PRO A 1 99 ? 4.010 -13.985 -19.741 1.00 88.81 99 PRO A C 1
ATOM 823 O O . PRO A 1 99 ? 4.630 -13.213 -19.011 1.00 88.81 99 PRO A O 1
ATOM 826 N N . ILE A 1 100 ? 3.915 -15.285 -19.486 1.00 87.56 100 ILE A N 1
ATOM 827 C CA . ILE A 1 100 ? 4.533 -15.977 -18.356 1.00 87.56 100 ILE A CA 1
ATOM 828 C C . ILE A 1 100 ? 5.484 -17.018 -18.936 1.00 87.56 100 ILE A C 1
ATOM 830 O O . ILE A 1 100 ? 5.043 -17.947 -19.612 1.00 87.56 100 ILE A O 1
ATOM 834 N N . LEU A 1 101 ? 6.782 -16.845 -18.687 1.00 89.88 101 LEU A N 1
ATOM 835 C CA . LEU A 1 101 ? 7.798 -17.831 -19.039 1.00 89.88 101 LEU A CA 1
ATOM 836 C C . LEU A 1 101 ? 7.934 -18.826 -17.885 1.00 89.88 101 LEU A C 1
ATOM 838 O O . LEU A 1 101 ? 8.305 -18.444 -16.775 1.00 89.88 101 LEU A O 1
ATOM 842 N N . LEU A 1 102 ? 7.612 -20.088 -18.144 1.00 91.88 102 LEU A N 1
ATOM 843 C CA . LEU A 1 102 ? 7.752 -21.158 -17.164 1.00 91.88 102 LEU A CA 1
ATOM 844 C C . LEU A 1 102 ? 9.214 -21.627 -17.060 1.00 91.88 102 LEU A C 1
ATOM 846 O O . LEU A 1 102 ? 9.970 -21.483 -18.023 1.00 91.88 102 LEU A O 1
ATOM 850 N N . PRO A 1 103 ? 9.619 -22.264 -15.942 1.00 93.69 103 PRO A N 1
ATOM 851 C CA . PRO A 1 103 ? 10.942 -22.886 -15.824 1.00 93.69 103 PRO A CA 1
ATOM 852 C C . PRO A 1 103 ? 11.230 -23.946 -16.899 1.00 93.69 103 PRO A C 1
ATOM 854 O O . PRO A 1 103 ? 12.390 -24.209 -17.197 1.00 93.69 103 PRO A O 1
ATOM 857 N N . SER A 1 104 ? 10.185 -24.530 -17.499 1.00 94.19 104 SER A N 1
ATOM 858 C CA . SER A 1 104 ? 10.279 -25.452 -18.640 1.00 94.19 104 SER A CA 1
ATOM 859 C C . SER A 1 104 ? 10.720 -24.776 -19.947 1.00 94.19 104 SER A C 1
ATOM 861 O O . SER A 1 104 ? 11.086 -25.468 -20.892 1.00 94.19 104 SER A O 1
ATOM 863 N N . GLY A 1 105 ? 10.677 -23.442 -20.023 1.00 93.88 105 GLY A N 1
ATOM 864 C CA . GLY A 1 105 ? 10.887 -22.666 -21.248 1.00 93.88 105 GLY A CA 1
ATOM 865 C C . GLY A 1 105 ? 9.605 -22.397 -22.045 1.00 93.88 105 GLY A C 1
ATOM 866 O O . GLY A 1 105 ? 9.649 -21.688 -23.049 1.00 93.88 105 GLY A O 1
ATOM 867 N N . GLU A 1 106 ? 8.458 -22.916 -21.605 1.00 94.88 106 GLU A N 1
ATOM 868 C CA . GLU A 1 106 ? 7.163 -22.656 -22.237 1.00 94.88 106 GLU A CA 1
ATOM 869 C C . GLU A 1 106 ? 6.675 -21.230 -21.961 1.00 94.88 106 GLU A C 1
ATOM 871 O O . GLU A 1 106 ? 6.822 -20.702 -20.855 1.00 94.88 106 GLU A O 1
ATOM 876 N N . LEU A 1 107 ? 6.047 -20.619 -22.968 1.00 92.00 107 LEU A N 1
ATOM 877 C CA . LEU A 1 107 ? 5.460 -19.289 -22.867 1.00 92.00 107 LEU A CA 1
ATOM 878 C C . LEU A 1 107 ? 3.937 -19.393 -22.808 1.00 92.00 107 LEU A C 1
ATOM 880 O O . LEU A 1 107 ? 3.278 -19.655 -23.814 1.00 92.00 107 LEU A O 1
ATOM 884 N N . LEU A 1 108 ? 3.375 -19.141 -21.631 1.00 90.62 108 LEU A N 1
ATOM 885 C CA . LEU A 1 108 ? 1.933 -19.032 -21.444 1.00 90.62 108 LEU A CA 1
ATOM 886 C C . LEU A 1 108 ? 1.494 -17.577 -21.521 1.00 90.62 108 LEU A C 1
ATOM 888 O O . LEU A 1 108 ? 2.262 -16.656 -21.250 1.00 90.62 108 LEU A O 1
ATOM 892 N N . ARG A 1 109 ? 0.227 -17.358 -21.867 1.00 88.19 109 ARG A N 1
ATOM 893 C CA . ARG A 1 109 ? -0.364 -16.024 -21.878 1.00 88.19 109 ARG A CA 1
ATOM 894 C C . ARG A 1 109 ? -1.582 -15.994 -20.976 1.00 88.19 109 ARG A C 1
ATOM 896 O O . ARG A 1 109 ? -2.593 -16.619 -21.282 1.00 88.19 109 ARG A O 1
ATOM 903 N N . LYS A 1 110 ? -1.485 -15.246 -19.880 1.00 86.19 110 LYS A N 1
ATOM 904 C CA . LYS A 1 110 ? -2.614 -15.007 -18.981 1.00 86.19 110 LYS A CA 1
ATOM 905 C C . LYS A 1 110 ? -3.480 -13.889 -19.557 1.00 86.19 110 LYS A C 1
ATOM 907 O O . LYS A 1 110 ? -2.952 -12.870 -20.007 1.00 86.19 110 LYS A O 1
ATOM 912 N N . TYR A 1 111 ? -4.794 -14.092 -19.562 1.00 86.00 111 TYR A N 1
ATOM 913 C CA . TYR A 1 111 ? -5.771 -13.066 -19.913 1.00 86.00 111 TYR A CA 1
ATOM 914 C C . TYR A 1 111 ? -6.489 -12.608 -18.644 1.00 86.00 111 TYR A C 1
ATOM 916 O O . TYR A 1 111 ? -7.082 -13.432 -17.951 1.00 86.00 111 TYR A O 1
ATOM 924 N N . GLY A 1 112 ? -6.414 -11.311 -18.342 1.00 82.06 112 GLY A N 1
ATOM 925 C CA . GLY A 1 112 ? -6.923 -10.763 -17.085 1.00 82.06 112 GLY A CA 1
ATOM 926 C C . GLY A 1 112 ? -5.973 -10.978 -15.905 1.00 82.06 112 GLY A C 1
ATOM 927 O O . GLY A 1 112 ? -4.902 -11.586 -16.024 1.00 82.06 112 GLY A O 1
ATOM 928 N N . GLY A 1 113 ? -6.368 -10.435 -14.758 1.00 88.00 113 GLY A N 1
ATOM 929 C CA . GLY A 1 113 ? -5.486 -10.222 -13.625 1.00 88.00 113 GLY A CA 1
ATOM 930 C C . GLY A 1 113 ? -4.348 -9.250 -13.944 1.00 88.00 113 GLY A C 1
ATOM 931 O O . GLY A 1 113 ? -4.026 -8.941 -15.093 1.00 88.00 113 GLY A O 1
ATOM 932 N N . VAL A 1 114 ? -3.709 -8.782 -12.892 1.00 88.94 114 VAL A N 1
ATOM 933 C CA . VAL A 1 114 ? -2.585 -7.868 -12.949 1.00 88.94 114 VAL A CA 1
ATOM 934 C C . VAL A 1 114 ? -1.267 -8.660 -12.918 1.00 88.94 114 VAL A C 1
ATOM 936 O O . VAL A 1 114 ? -1.132 -9.621 -12.156 1.00 88.94 114 VAL A O 1
ATOM 939 N N . PRO A 1 115 ? -0.274 -8.324 -13.765 1.00 89.31 115 PRO A N 1
ATOM 940 C CA . PRO A 1 115 ? 1.055 -8.924 -13.690 1.00 89.31 115 PRO A CA 1
ATOM 941 C C . PRO A 1 115 ? 1.809 -8.486 -12.439 1.00 89.31 115 PRO A C 1
ATOM 943 O O . PRO A 1 115 ? 2.210 -7.328 -12.342 1.00 89.31 115 PRO A O 1
ATOM 946 N N . SER A 1 116 ? 2.128 -9.411 -11.539 1.00 75.94 116 SER A N 1
ATOM 947 C CA . SER A 1 116 ? 3.068 -9.153 -10.444 1.00 75.94 116 SER A CA 1
ATOM 948 C C . SER A 1 116 ? 4.435 -8.728 -11.012 1.00 75.94 116 SER A C 1
ATOM 950 O O . SER A 1 116 ? 5.078 -9.494 -11.732 1.00 75.94 116 SER A O 1
ATOM 952 N N . GLY A 1 117 ? 4.869 -7.495 -10.726 1.00 81.06 117 GLY A N 1
ATOM 953 C CA . GLY A 1 117 ? 6.163 -6.945 -11.162 1.00 81.06 117 GLY A CA 1
ATOM 954 C C . GLY A 1 117 ? 6.105 -5.850 -12.234 1.00 81.06 117 GLY A C 1
ATOM 955 O O . GLY A 1 117 ? 7.137 -5.252 -12.548 1.00 81.06 117 GLY A O 1
ATOM 956 N N . SER A 1 118 ? 4.928 -5.525 -12.780 1.00 89.12 118 SER A N 1
ATOM 957 C CA . SER A 1 118 ? 4.782 -4.298 -13.570 1.00 89.12 118 SER A CA 1
ATOM 958 C C . SER A 1 118 ? 4.828 -3.070 -12.658 1.00 89.12 118 SER A C 1
ATOM 960 O O . SER A 1 118 ? 4.251 -3.049 -11.577 1.00 89.12 118 SER A O 1
ATOM 962 N N . GLY A 1 119 ? 5.448 -1.981 -13.122 1.00 89.75 119 GLY A N 1
ATOM 963 C CA . GLY A 1 119 ? 5.398 -0.705 -12.398 1.00 89.75 119 GLY A CA 1
ATOM 964 C C . GLY A 1 119 ? 3.987 -0.100 -12.309 1.00 89.75 119 GLY A C 1
ATOM 965 O O . GLY A 1 119 ? 3.784 0.832 -11.543 1.00 89.75 119 GLY A O 1
ATOM 966 N N . PHE A 1 120 ? 3.031 -0.601 -13.098 1.00 94.19 120 PHE A N 1
ATOM 967 C CA . PHE A 1 120 ? 1.627 -0.184 -13.041 1.00 94.19 120 PHE A CA 1
ATOM 968 C C . PHE A 1 120 ? 0.778 -1.015 -12.079 1.00 94.19 120 PHE A C 1
ATOM 970 O O . PHE A 1 120 ? -0.317 -0.569 -11.777 1.00 94.19 120 PHE A O 1
ATOM 977 N N . THR A 1 121 ? 1.259 -2.172 -11.609 1.00 94.25 121 THR A N 1
ATOM 978 C CA . THR A 1 121 ? 0.498 -3.121 -10.773 1.00 94.25 121 THR A CA 1
ATOM 979 C C . THR A 1 121 ? -0.130 -2.422 -9.585 1.00 94.25 121 THR A C 1
ATOM 981 O O . THR A 1 121 ? -1.330 -2.183 -9.584 1.00 94.25 121 THR A O 1
ATOM 984 N N . GLN A 1 122 ? 0.718 -1.888 -8.706 1.00 93.19 122 GLN A N 1
ATOM 985 C CA . GLN A 1 122 ? 0.287 -1.162 -7.519 1.00 93.19 122 GLN A CA 1
ATOM 986 C C . GLN A 1 122 ? -0.693 -0.021 -7.830 1.00 93.19 122 GLN A C 1
ATOM 988 O O . GLN A 1 122 ? -1.611 0.230 -7.057 1.00 93.19 122 GLN A O 1
ATOM 993 N N . ILE A 1 123 ? -0.498 0.696 -8.941 1.00 94.94 123 ILE A N 1
ATOM 994 C CA . ILE A 1 123 ? -1.342 1.840 -9.308 1.00 94.94 123 ILE A CA 1
ATOM 995 C C . ILE A 1 123 ? -2.718 1.359 -9.775 1.00 94.94 123 ILE A C 1
ATOM 997 O O . ILE A 1 123 ? -3.723 1.917 -9.354 1.00 94.94 123 ILE A O 1
ATOM 1001 N N . VAL A 1 124 ? -2.771 0.335 -10.627 1.00 96.19 124 VAL A N 1
ATOM 1002 C CA . VAL A 1 124 ? -4.031 -0.248 -11.108 1.00 96.19 124 VAL A CA 1
ATOM 1003 C C . VAL A 1 124 ? -4.797 -0.873 -9.948 1.00 96.19 124 VAL A C 1
ATOM 1005 O O . VAL A 1 124 ? -5.979 -0.584 -9.803 1.00 96.19 124 VAL A O 1
ATOM 1008 N N . ASP A 1 125 ? -4.117 -1.639 -9.099 1.00 96.06 125 ASP A N 1
ATOM 1009 C CA . ASP A 1 125 ? -4.702 -2.250 -7.904 1.00 96.06 125 ASP A CA 1
ATOM 1010 C C . ASP A 1 125 ? -5.300 -1.178 -6.991 1.00 96.06 125 ASP A C 1
ATOM 1012 O O . ASP A 1 125 ? -6.471 -1.254 -6.637 1.00 96.06 125 ASP A O 1
ATOM 1016 N N . THR A 1 126 ? -4.543 -0.105 -6.727 1.00 96.19 126 THR A N 1
ATOM 1017 C CA . THR A 1 126 ? -5.034 1.045 -5.955 1.00 96.19 126 THR A CA 1
ATOM 1018 C C . THR A 1 126 ? -6.291 1.639 -6.587 1.00 96.19 126 THR A C 1
ATOM 1020 O O . THR A 1 126 ? -7.263 1.868 -5.885 1.00 96.19 126 THR A O 1
ATOM 1023 N N . LEU A 1 127 ? -6.302 1.902 -7.899 1.00 96.69 127 LEU A N 1
ATOM 1024 C CA . LEU A 1 127 ? -7.462 2.509 -8.562 1.00 96.69 127 LEU A CA 1
ATOM 1025 C C . LEU A 1 127 ? -8.709 1.628 -8.465 1.00 96.69 127 LEU A C 1
ATOM 1027 O O . LEU A 1 127 ? -9.796 2.144 -8.210 1.00 96.69 127 LEU A O 1
ATOM 1031 N N . VAL A 1 128 ? -8.552 0.318 -8.666 1.00 96.62 128 VAL A N 1
ATOM 1032 C CA . VAL A 1 128 ? -9.660 -0.637 -8.572 1.00 96.62 128 VAL A CA 1
ATOM 1033 C C . VAL A 1 128 ? -10.167 -0.725 -7.137 1.00 96.62 128 VAL A C 1
ATOM 1035 O O . VAL A 1 128 ? -11.370 -0.597 -6.930 1.00 96.62 128 VAL A O 1
ATOM 1038 N N . THR A 1 129 ? -9.280 -0.873 -6.152 1.00 97.06 129 THR A N 1
ATOM 1039 C CA . THR A 1 129 ? -9.657 -0.916 -4.733 1.00 97.06 129 THR A CA 1
ATOM 1040 C C . THR A 1 129 ? -10.331 0.386 -4.302 1.00 97.06 129 THR A C 1
ATOM 1042 O O . THR A 1 129 ? -11.387 0.339 -3.684 1.00 97.06 129 THR A O 1
ATOM 1045 N N . THR A 1 130 ? -9.805 1.550 -4.696 1.00 96.94 130 THR A N 1
ATOM 1046 C CA . THR A 1 130 ? -10.431 2.851 -4.416 1.00 96.94 130 THR A CA 1
ATOM 1047 C C . THR A 1 130 ? -11.840 2.927 -4.995 1.00 96.94 130 THR A C 1
ATOM 1049 O O . THR A 1 130 ? -12.771 3.284 -4.277 1.00 96.94 130 THR A O 1
ATOM 1052 N N . LEU A 1 131 ? -12.024 2.574 -6.272 1.00 96.12 131 LEU A N 1
ATOM 1053 C CA . LEU A 1 131 ? -13.344 2.609 -6.905 1.00 96.12 131 LEU A CA 1
ATOM 1054 C C . LEU A 1 131 ? -14.314 1.624 -6.239 1.00 96.12 131 LEU A C 1
ATOM 1056 O O . LEU A 1 131 ? -15.469 1.969 -6.009 1.00 96.12 131 LEU A O 1
ATOM 1060 N N . LEU A 1 132 ? -13.845 0.424 -5.897 1.00 96.50 132 LEU A N 1
ATOM 1061 C CA . LEU A 1 132 ? -14.632 -0.597 -5.213 1.00 96.50 132 LEU A CA 1
ATOM 1062 C C . LEU A 1 132 ? -15.090 -0.133 -3.824 1.00 96.50 132 LEU A C 1
ATOM 1064 O O . LEU A 1 132 ? -16.258 -0.314 -3.482 1.00 96.50 132 LEU A O 1
ATOM 1068 N N . THR A 1 133 ? -14.203 0.493 -3.047 1.00 96.69 133 THR A N 1
ATOM 1069 C CA . THR A 1 133 ? -14.534 1.027 -1.721 1.00 96.69 133 THR A CA 1
ATOM 1070 C C . THR A 1 133 ? -15.526 2.179 -1.813 1.00 96.69 133 THR A C 1
ATOM 1072 O O . THR A 1 133 ? -16.536 2.148 -1.114 1.00 96.69 133 THR A O 1
ATOM 1075 N N . ILE A 1 134 ? -15.293 3.147 -2.708 1.00 96.94 134 ILE A N 1
ATOM 1076 C CA . ILE A 1 134 ? -16.217 4.272 -2.929 1.00 96.94 134 ILE A CA 1
ATOM 1077 C C . ILE A 1 134 ? -17.590 3.745 -3.355 1.00 96.94 134 ILE A C 1
ATOM 1079 O O . ILE A 1 134 ? -18.600 4.108 -2.762 1.00 96.94 134 ILE A O 1
ATOM 1083 N N . TYR A 1 135 ? -17.631 2.842 -4.338 1.00 96.81 135 TYR A N 1
ATOM 1084 C CA . TYR A 1 135 ? -18.871 2.217 -4.792 1.00 96.81 135 TYR A CA 1
ATOM 1085 C C . TYR A 1 135 ? -19.616 1.533 -3.640 1.00 96.81 135 TYR A C 1
ATOM 1087 O O . TYR A 1 135 ? -20.817 1.739 -3.478 1.00 96.81 135 TYR A O 1
ATOM 1095 N N . ALA A 1 136 ? -18.914 0.747 -2.820 1.00 97.62 136 ALA A N 1
ATOM 1096 C CA . ALA A 1 136 ? -19.532 0.056 -1.698 1.00 97.62 136 ALA A CA 1
ATOM 1097 C C . ALA A 1 136 ? -20.101 1.028 -0.655 1.00 97.62 136 ALA A C 1
ATOM 1099 O O . ALA A 1 136 ? -21.218 0.816 -0.193 1.00 97.62 136 ALA A O 1
ATOM 1100 N N . MET A 1 137 ? -19.388 2.112 -0.334 1.00 97.56 137 MET A N 1
ATOM 1101 C CA . MET A 1 137 ? -19.881 3.137 0.591 1.00 97.56 137 MET A CA 1
ATOM 1102 C C . MET A 1 137 ? -21.109 3.874 0.040 1.00 97.56 137 MET A C 1
ATOM 1104 O O . MET A 1 137 ? -22.116 3.974 0.737 1.00 97.56 137 MET A O 1
ATOM 1108 N N . LEU A 1 138 ? -21.089 4.292 -1.227 1.00 97.88 138 LEU A N 1
ATOM 1109 C CA . LEU A 1 138 ? -22.247 4.938 -1.859 1.00 97.88 138 LEU A CA 1
ATOM 1110 C C . LEU A 1 138 ? -23.487 4.025 -1.853 1.00 97.88 138 LEU A C 1
ATOM 1112 O O . LEU A 1 138 ? -24.591 4.464 -1.549 1.00 97.88 138 LEU A O 1
ATOM 1116 N N . VAL A 1 139 ? -23.320 2.726 -2.129 1.00 97.75 139 VAL A N 1
ATOM 1117 C CA . VAL A 1 139 ? -24.428 1.750 -2.094 1.00 97.75 139 VAL A CA 1
ATOM 1118 C C . VAL A 1 139 ? -24.974 1.537 -0.676 1.00 97.75 139 VAL A C 1
ATOM 1120 O O . VAL A 1 139 ? -26.159 1.250 -0.521 1.00 97.75 139 VAL A O 1
ATOM 1123 N N . MET A 1 140 ? -24.142 1.698 0.357 1.00 97.44 140 MET A N 1
ATOM 1124 C CA . MET A 1 140 ? -24.578 1.671 1.761 1.00 97.44 140 MET A CA 1
ATOM 1125 C C . MET A 1 140 ? -25.314 2.950 2.192 1.00 97.44 140 MET A C 1
ATOM 1127 O O . MET A 1 140 ? -25.854 2.974 3.297 1.00 97.44 140 MET A O 1
ATOM 1131 N N . GLY A 1 141 ? -25.368 3.978 1.338 1.00 97.38 141 GLY A N 1
ATOM 1132 C CA . GLY A 1 141 ? -26.055 5.243 1.606 1.00 97.38 141 GLY A CA 1
ATOM 1133 C C . GLY A 1 141 ? -25.178 6.326 2.237 1.00 97.38 141 GLY A C 1
ATOM 1134 O O . GLY A 1 141 ? -25.726 7.243 2.839 1.00 97.38 141 GLY A O 1
ATOM 1135 N N . TYR A 1 142 ? -23.850 6.210 2.138 1.00 96.69 142 TYR A N 1
ATOM 1136 C CA . TYR A 1 142 ? -22.938 7.313 2.457 1.00 96.69 142 TYR A CA 1
ATOM 1137 C C . TYR A 1 142 ? -22.911 8.325 1.310 1.00 96.69 142 TYR A C 1
ATOM 1139 O O . TYR A 1 142 ? -23.006 7.932 0.145 1.00 96.69 142 TYR A O 1
ATOM 1147 N N . GLU A 1 143 ? -22.745 9.604 1.636 1.00 96.19 143 GLU A N 1
ATOM 1148 C CA . GLU A 1 143 ? -22.632 10.676 0.645 1.00 96.19 143 GLU A CA 1
ATOM 1149 C C . GLU A 1 143 ? -21.163 10.911 0.251 1.00 96.19 143 GLU A C 1
ATOM 1151 O O . GLU A 1 143 ? -20.235 10.403 0.885 1.00 96.19 143 GLU A O 1
ATOM 1156 N N . GLU A 1 144 ? -20.921 11.678 -0.816 1.00 93.62 144 GLU A N 1
ATOM 1157 C CA . GLU A 1 144 ? -19.556 11.952 -1.289 1.00 93.62 144 GLU A CA 1
ATOM 1158 C C . GLU A 1 144 ? -18.697 12.627 -0.210 1.00 93.62 144 GLU A C 1
ATOM 1160 O O . GLU A 1 144 ? -17.519 12.294 -0.060 1.00 93.62 144 GLU A O 1
ATOM 1165 N N . GLU A 1 145 ? -19.280 13.526 0.584 1.00 91.88 145 GLU A N 1
ATOM 1166 C CA . GLU A 1 145 ? -18.589 14.240 1.660 1.00 91.88 145 GLU A CA 1
ATOM 1167 C C . GLU A 1 145 ? -18.166 13.331 2.823 1.00 91.88 145 GLU A C 1
ATOM 1169 O O . GLU A 1 145 ? -17.223 13.666 3.538 1.00 91.88 145 GLU A O 1
ATOM 1174 N N . ASP A 1 146 ? -18.823 12.180 3.002 1.00 90.94 146 ASP A N 1
ATOM 1175 C CA . ASP A 1 146 ? -18.459 11.190 4.024 1.00 90.94 146 ASP A CA 1
ATOM 1176 C C . ASP A 1 146 ? -17.266 10.318 3.597 1.00 90.94 146 ASP A C 1
ATOM 1178 O O . ASP A 1 146 ? -16.679 9.613 4.421 1.00 90.94 146 ASP A O 1
ATOM 1182 N N . ILE A 1 147 ? -16.937 10.325 2.301 1.00 93.38 147 ILE A N 1
ATOM 1183 C CA . ILE A 1 147 ? -15.965 9.419 1.676 1.00 93.38 147 ILE A CA 1
ATOM 1184 C C . ILE A 1 147 ? -14.705 10.178 1.247 1.00 93.38 147 ILE A C 1
ATOM 1186 O O . ILE A 1 147 ? -13.582 9.687 1.407 1.00 93.38 147 ILE A O 1
ATOM 1190 N N . ILE A 1 148 ? -14.880 11.362 0.654 1.00 88.44 148 ILE A N 1
ATOM 1191 C CA . ILE A 1 148 ? -13.777 12.203 0.184 1.00 88.44 148 ILE A CA 1
ATOM 1192 C C . ILE A 1 148 ? -12.897 12.587 1.380 1.00 88.44 148 ILE A C 1
ATOM 1194 O O . ILE A 1 148 ? -13.387 12.913 2.451 1.00 88.44 148 ILE A O 1
ATOM 1198 N N . ASP A 1 149 ? -11.578 12.512 1.195 1.00 89.44 149 ASP A N 1
ATOM 1199 C CA . ASP A 1 149 ? -10.546 12.748 2.220 1.00 89.44 149 ASP A CA 1
ATOM 1200 C C . ASP A 1 149 ? -10.537 11.775 3.416 1.00 89.44 149 ASP A C 1
ATOM 1202 O O . ASP A 1 149 ? -9.627 11.840 4.243 1.00 89.44 149 ASP A O 1
ATOM 1206 N N . GLU A 1 150 ? -11.466 10.819 3.481 1.00 93.50 150 GLU A N 1
ATOM 1207 C CA . GLU A 1 150 ? -11.550 9.831 4.566 1.00 93.50 150 GLU A CA 1
ATOM 1208 C C . GLU A 1 150 ? -10.988 8.458 4.191 1.00 93.50 150 GLU A C 1
ATOM 1210 O O . GLU A 1 150 ? -10.861 7.592 5.054 1.00 93.50 150 GLU A O 1
ATOM 1215 N N . ILE A 1 151 ? -10.611 8.263 2.924 1.00 95.25 151 ILE A N 1
ATOM 1216 C CA . ILE A 1 151 ? -10.122 6.995 2.378 1.00 95.25 151 ILE A CA 1
ATOM 1217 C C . ILE A 1 151 ? -8.634 7.052 1.998 1.00 95.25 151 ILE A C 1
ATOM 1219 O O . ILE A 1 151 ? -8.171 7.944 1.284 1.00 95.25 151 ILE A O 1
ATOM 1223 N N . PHE A 1 152 ? -7.889 6.025 2.403 1.00 96.38 152 PHE A N 1
ATOM 1224 C CA . PHE A 1 152 ? -6.517 5.758 1.985 1.00 96.38 152 PHE A CA 1
ATOM 1225 C C . PHE A 1 152 ? -6.395 4.349 1.412 1.00 96.38 152 PHE A C 1
ATOM 1227 O O . PHE A 1 152 ? -6.811 3.378 2.034 1.00 96.38 152 PHE A O 1
ATOM 1234 N N . VAL A 1 153 ? -5.776 4.219 0.242 1.00 96.62 153 VAL A N 1
ATOM 1235 C CA . VAL A 1 153 ? -5.647 2.948 -0.479 1.00 96.62 153 VAL A CA 1
ATOM 1236 C C . VAL A 1 153 ? -4.236 2.800 -1.025 1.00 96.62 153 VAL A C 1
ATOM 1238 O O . VAL A 1 153 ? -3.673 3.746 -1.580 1.00 96.62 153 VAL A O 1
ATOM 1241 N N . VAL A 1 154 ? -3.656 1.609 -0.892 1.00 95.56 154 VAL A N 1
ATOM 1242 C CA . VAL A 1 154 ? -2.392 1.235 -1.531 1.00 95.56 154 VAL A CA 1
ATOM 1243 C C . VAL A 1 154 ? -2.472 -0.219 -1.978 1.00 95.56 154 VAL A C 1
ATOM 1245 O O . VAL A 1 154 ? -2.315 -1.133 -1.179 1.00 95.56 154 VAL A O 1
ATOM 1248 N N . GLY A 1 155 ? -2.635 -0.432 -3.279 1.00 94.94 155 GLY A N 1
ATOM 1249 C CA . GLY A 1 155 ? -2.810 -1.775 -3.820 1.00 94.94 155 GLY A CA 1
ATOM 1250 C C . GLY A 1 155 ? -4.150 -2.367 -3.389 1.00 94.94 155 GLY A C 1
ATOM 1251 O O . GLY A 1 155 ? -5.197 -1.771 -3.642 1.00 94.94 155 GLY A O 1
ATOM 1252 N N . ASP A 1 156 ? -4.104 -3.530 -2.752 1.00 95.12 156 ASP A N 1
ATOM 1253 C CA . ASP A 1 156 ? -5.250 -4.217 -2.159 1.00 95.12 156 ASP A CA 1
ATOM 1254 C C . ASP A 1 156 ? -5.598 -3.734 -0.748 1.00 95.12 156 ASP A C 1
ATOM 1256 O O . ASP A 1 156 ? -6.750 -3.889 -0.349 1.00 95.12 156 ASP A O 1
ATOM 1260 N N . ASP A 1 157 ? -4.653 -3.128 -0.022 1.00 95.25 157 ASP A N 1
ATOM 1261 C CA . ASP A 1 157 ? -4.883 -2.558 1.308 1.00 95.25 157 ASP A CA 1
ATOM 1262 C C . ASP A 1 157 ? -5.675 -1.242 1.214 1.00 95.25 157 ASP A C 1
ATOM 1264 O O . ASP A 1 157 ? -5.283 -0.303 0.510 1.00 95.25 157 ASP A O 1
ATOM 1268 N N . MET A 1 158 ? -6.738 -1.124 2.008 1.00 95.94 158 MET A N 1
ATOM 1269 C CA . MET A 1 158 ? -7.494 0.113 2.186 1.00 95.94 158 MET A CA 1
ATOM 1270 C C . MET A 1 158 ? -7.798 0.406 3.654 1.00 95.94 158 MET A C 1
ATOM 1272 O O . MET A 1 158 ? -7.930 -0.492 4.484 1.00 95.94 158 MET A O 1
ATOM 1276 N N . ALA A 1 159 ? -7.922 1.689 3.960 1.00 96.94 159 ALA A N 1
ATOM 1277 C CA . ALA A 1 159 ? -8.294 2.215 5.256 1.00 96.94 159 ALA A CA 1
ATOM 1278 C C . ALA A 1 159 ? -9.260 3.383 5.060 1.00 96.94 159 ALA A C 1
ATOM 1280 O O . ALA A 1 159 ? -8.984 4.265 4.252 1.00 96.94 159 ALA A O 1
ATOM 1281 N N . THR A 1 160 ? -10.372 3.403 5.786 1.00 96.69 160 THR A N 1
ATOM 1282 C CA . THR A 1 160 ? -11.350 4.492 5.716 1.00 96.69 160 THR A CA 1
ATOM 1283 C C . THR A 1 160 ? -11.881 4.857 7.092 1.00 96.69 160 THR A C 1
ATOM 1285 O O . THR A 1 160 ? -11.988 3.996 7.970 1.00 96.69 160 THR A O 1
ATOM 1288 N N . SER A 1 161 ? -12.186 6.136 7.294 1.00 97.00 161 SER A N 1
ATOM 1289 C CA . SER A 1 161 ? -12.890 6.588 8.489 1.00 97.00 161 SER A CA 1
ATOM 1290 C C . SER A 1 161 ? -14.385 6.343 8.328 1.00 97.00 161 SER A C 1
ATOM 1292 O O . SER A 1 161 ? -14.955 6.607 7.272 1.00 97.00 161 SER A O 1
ATOM 1294 N N . VAL A 1 162 ? -15.021 5.786 9.353 1.00 97.00 162 VAL A N 1
ATOM 1295 C CA . VAL A 1 162 ? -16.429 5.375 9.332 1.00 97.00 162 VAL A CA 1
ATOM 1296 C C . VAL A 1 162 ? -17.077 5.597 10.701 1.00 97.00 162 VAL A C 1
ATOM 1298 O O . VAL A 1 162 ? -16.381 5.697 11.719 1.00 97.00 162 VAL A O 1
ATOM 1301 N N . PRO A 1 163 ? -18.415 5.678 10.782 1.00 96.44 163 PRO A N 1
ATOM 1302 C CA . PRO A 1 163 ? -19.095 5.771 12.066 1.00 96.44 163 PRO A CA 1
ATOM 1303 C C . PRO A 1 163 ? -19.007 4.455 12.859 1.00 96.44 163 PRO A C 1
ATOM 1305 O O . PRO A 1 163 ? -18.713 3.381 12.333 1.00 96.44 163 PRO A O 1
ATOM 1308 N N . LYS A 1 164 ? -19.278 4.536 14.166 1.00 96.50 164 LYS A N 1
ATOM 1309 C CA . LYS A 1 164 ? -19.193 3.396 15.098 1.00 96.50 164 LYS A CA 1
ATOM 1310 C C . LYS A 1 164 ? -20.140 2.238 14.748 1.00 96.50 164 LYS A C 1
ATOM 1312 O O . LYS A 1 164 ? -19.876 1.099 15.122 1.00 96.50 164 LYS A O 1
ATOM 1317 N N . ASP A 1 165 ? 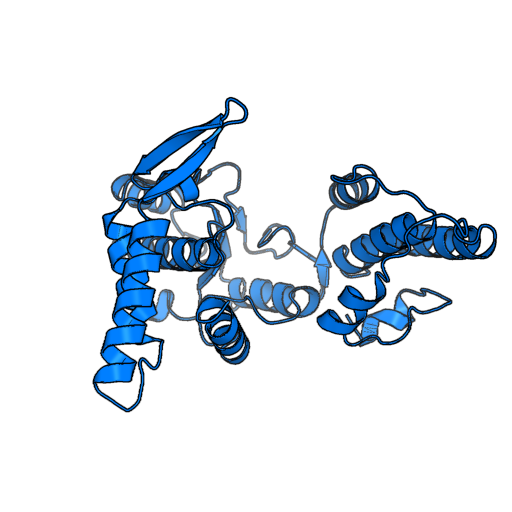-21.254 2.533 14.097 1.00 95.62 165 ASP A N 1
ATOM 1318 C CA . ASP A 1 165 ? -22.297 1.590 13.695 1.00 95.62 165 ASP A CA 1
ATOM 1319 C C . ASP A 1 165 ? -22.142 1.087 12.249 1.00 95.62 165 ASP A C 1
ATOM 1321 O O . ASP A 1 165 ? -23.057 0.459 11.720 1.00 95.62 165 ASP A O 1
ATOM 1325 N N . PHE A 1 166 ? -20.979 1.307 11.624 1.00 97.50 166 PHE A N 1
ATOM 1326 C CA . PHE A 1 166 ? -20.667 0.811 10.284 1.00 97.50 166 PHE A CA 1
ATOM 1327 C C . PHE A 1 166 ? -20.870 -0.713 10.158 1.00 97.50 166 PHE A C 1
ATOM 1329 O O . PHE A 1 166 ? -20.236 -1.513 10.854 1.00 97.50 166 PHE A O 1
ATOM 1336 N N . ASP A 1 167 ? -21.740 -1.131 9.232 1.00 97.56 167 ASP A N 1
ATOM 1337 C CA . ASP A 1 167 ? -22.056 -2.544 8.981 1.00 97.56 167 ASP A CA 1
ATOM 1338 C C . ASP A 1 167 ? -21.003 -3.184 8.058 1.00 97.56 167 ASP A C 1
ATOM 1340 O O . ASP A 1 167 ? -21.163 -3.278 6.837 1.00 97.56 167 ASP A O 1
ATOM 1344 N N . VAL A 1 168 ? -19.908 -3.653 8.665 1.00 97.44 168 VAL A N 1
ATOM 1345 C CA . VAL A 1 168 ? -18.824 -4.357 7.958 1.00 97.44 168 VAL A CA 1
ATOM 1346 C C . VAL A 1 168 ? -19.332 -5.574 7.158 1.00 97.44 168 VAL A C 1
ATOM 1348 O O . VAL A 1 168 ? -18.938 -5.726 5.996 1.00 97.44 168 VAL A O 1
ATOM 1351 N N . PRO A 1 169 ? -20.210 -6.453 7.693 1.00 97.75 169 PRO A N 1
ATOM 1352 C CA . PRO A 1 169 ? -20.826 -7.508 6.890 1.00 97.75 169 PRO A CA 1
ATOM 1353 C C . PRO A 1 169 ? -21.567 -7.002 5.646 1.00 97.75 169 PRO A C 1
ATOM 1355 O O . PRO A 1 169 ? -21.487 -7.648 4.599 1.00 97.75 169 PRO A O 1
ATOM 1358 N N . HIS A 1 170 ? -22.294 -5.885 5.729 1.00 97.88 170 HIS A N 1
ATOM 1359 C CA . HIS A 1 170 ? -22.980 -5.309 4.571 1.00 97.88 170 HIS A CA 1
ATOM 1360 C C . HIS A 1 170 ? -22.007 -4.801 3.515 1.00 97.88 170 HIS A C 1
ATOM 1362 O O . HIS A 1 170 ? -22.184 -5.141 2.342 1.00 97.88 170 HIS A O 1
ATOM 1368 N N . PHE A 1 171 ? -20.950 -4.107 3.939 1.00 98.00 171 PHE A N 1
ATOM 1369 C CA . PHE A 1 171 ? -19.857 -3.693 3.064 1.00 98.00 171 PHE A CA 1
ATOM 1370 C C . PHE A 1 171 ? -19.271 -4.890 2.302 1.00 98.00 171 PHE A C 1
ATOM 1372 O O . PHE A 1 171 ? -19.202 -4.891 1.072 1.00 98.00 171 PHE A O 1
ATOM 1379 N N . CYS A 1 172 ? -18.939 -5.971 3.018 1.00 97.44 172 CYS A N 1
ATOM 1380 C CA . CYS A 1 172 ? -18.384 -7.186 2.415 1.00 97.44 172 CYS A CA 1
ATOM 1381 C C . CYS A 1 172 ? -19.344 -7.829 1.400 1.00 97.44 172 CYS A C 1
ATOM 1383 O O . CYS A 1 172 ? -18.898 -8.320 0.363 1.00 97.44 172 CYS A O 1
ATOM 1385 N N . ARG A 1 173 ? -20.662 -7.817 1.662 1.00 97.75 173 ARG A N 1
ATOM 1386 C CA . ARG A 1 173 ? -21.670 -8.322 0.712 1.00 97.75 173 ARG A CA 1
ATOM 1387 C C . ARG A 1 173 ? -21.706 -7.501 -0.576 1.00 97.75 173 ARG A C 1
ATOM 1389 O O . ARG A 1 173 ? -21.802 -8.090 -1.648 1.00 97.75 173 ARG A O 1
ATOM 1396 N N . ILE A 1 174 ? -21.611 -6.174 -0.491 1.00 98.00 174 ILE A N 1
ATOM 1397 C CA . ILE A 1 174 ? -21.614 -5.303 -1.676 1.00 98.00 174 ILE A CA 1
ATOM 1398 C C . ILE A 1 174 ? -20.345 -5.516 -2.504 1.00 98.00 174 ILE A C 1
ATOM 1400 O O . ILE A 1 174 ? -20.421 -5.663 -3.724 1.00 98.00 174 ILE A O 1
ATOM 1404 N N . VAL A 1 175 ? -19.190 -5.630 -1.844 1.00 97.25 175 VAL A N 1
ATOM 1405 C CA . VAL A 1 175 ? -17.927 -5.979 -2.507 1.00 97.25 175 VAL A CA 1
ATOM 1406 C C . VAL A 1 175 ? -18.025 -7.340 -3.216 1.00 97.25 175 VAL A C 1
ATOM 1408 O O . VAL A 1 175 ? -17.615 -7.464 -4.372 1.00 97.25 175 VAL A O 1
ATOM 1411 N N . ALA A 1 176 ? -18.663 -8.332 -2.584 1.00 96.75 176 ALA A N 1
ATOM 1412 C CA . ALA A 1 176 ? -18.939 -9.636 -3.192 1.00 96.75 176 ALA A CA 1
ATOM 1413 C C . ALA A 1 176 ? -19.850 -9.556 -4.422 1.00 96.75 176 ALA A C 1
ATOM 1415 O O . ALA A 1 176 ? -19.601 -10.241 -5.414 1.00 96.75 176 ALA A O 1
ATOM 1416 N N . MET A 1 177 ? -20.864 -8.688 -4.407 1.00 95.75 177 MET A N 1
ATOM 1417 C CA . MET A 1 177 ? -21.723 -8.451 -5.574 1.00 95.75 177 MET A CA 1
ATOM 1418 C C . MET A 1 177 ? -20.954 -7.857 -6.762 1.00 95.75 177 MET A C 1
ATOM 1420 O O . MET A 1 177 ? -21.323 -8.113 -7.906 1.00 95.75 177 MET A O 1
ATOM 1424 N N . ALA A 1 178 ? -19.870 -7.117 -6.508 1.00 93.44 178 ALA A N 1
ATOM 1425 C CA . ALA A 1 178 ? -18.966 -6.610 -7.540 1.00 93.44 178 ALA A CA 1
ATOM 1426 C C . ALA A 1 178 ? -17.945 -7.658 -8.040 1.00 93.44 178 ALA A C 1
ATOM 1428 O O . ALA A 1 178 ? -17.138 -7.354 -8.917 1.00 93.44 178 ALA A O 1
ATOM 1429 N N . GLY A 1 179 ? -17.979 -8.890 -7.515 1.00 94.12 179 GLY A N 1
ATOM 1430 C CA . GLY A 1 179 ? -17.099 -9.989 -7.924 1.00 94.12 179 GLY A CA 1
ATOM 1431 C C . GLY A 1 179 ? -15.774 -10.076 -7.160 1.00 94.12 179 GLY A C 1
ATOM 1432 O O . GLY A 1 179 ? -14.874 -10.795 -7.595 1.00 94.12 179 GLY A O 1
ATOM 1433 N N . TYR A 1 180 ? -15.648 -9.373 -6.032 1.00 96.38 180 TYR A N 1
ATOM 1434 C CA . TYR A 1 180 ? -14.439 -9.337 -5.205 1.00 96.38 180 TYR A CA 1
ATOM 1435 C C . TYR A 1 180 ? -14.702 -9.890 -3.803 1.00 96.38 180 TYR A C 1
ATOM 1437 O O . TYR A 1 180 ? -15.827 -9.912 -3.328 1.00 96.38 180 TYR A O 1
ATOM 1445 N N . GLU A 1 181 ? -13.664 -10.333 -3.103 1.00 96.00 181 GLU A N 1
ATOM 1446 C CA . GLU A 1 181 ? -13.799 -10.877 -1.750 1.00 96.00 181 GLU A CA 1
ATOM 1447 C C . GLU A 1 181 ? -12.951 -10.056 -0.780 1.00 96.00 181 GLU A C 1
ATOM 1449 O O . GLU A 1 181 ? -11.777 -9.811 -1.039 1.00 96.00 181 GLU A O 1
ATOM 1454 N N . VAL A 1 182 ? -13.528 -9.644 0.348 1.00 96.25 182 VAL A N 1
ATOM 1455 C CA . VAL A 1 182 ? -12.788 -8.999 1.441 1.00 96.25 182 VAL A CA 1
ATOM 1456 C C . VAL A 1 182 ? -12.194 -10.072 2.346 1.00 96.25 182 VAL A C 1
ATOM 1458 O O . VAL A 1 182 ? -12.873 -11.033 2.717 1.00 96.25 182 VAL A O 1
ATOM 1461 N N . ASN A 1 183 ? -10.937 -9.919 2.752 1.00 92.88 183 ASN A N 1
ATOM 1462 C CA . ASN A 1 183 ? -10.319 -10.865 3.671 1.00 92.88 183 ASN A CA 1
ATOM 1463 C C . ASN A 1 183 ? -10.749 -10.593 5.121 1.00 92.88 183 ASN A C 1
ATOM 1465 O O . ASN A 1 183 ? -10.145 -9.810 5.855 1.00 92.88 183 ASN A O 1
ATOM 1469 N N . ILE A 1 184 ? -11.770 -11.324 5.566 1.00 92.31 184 ILE A N 1
ATOM 1470 C CA . ILE A 1 184 ? -12.362 -11.188 6.906 1.00 92.31 184 ILE A CA 1
ATOM 1471 C C . ILE A 1 184 ? -11.333 -11.322 8.042 1.00 92.31 184 ILE A C 1
ATOM 1473 O O . ILE A 1 184 ? -11.496 -10.709 9.090 1.00 92.31 184 ILE A O 1
ATOM 1477 N N . LYS A 1 185 ? -10.244 -12.081 7.854 1.00 92.12 185 LYS A N 1
ATOM 1478 C CA . LYS A 1 185 ? -9.206 -12.252 8.890 1.00 92.12 185 LYS A CA 1
ATOM 1479 C C . LYS A 1 185 ? -8.340 -11.010 9.096 1.00 92.12 185 LYS A C 1
ATOM 1481 O O . LYS A 1 185 ? -7.688 -10.902 10.130 1.00 92.12 185 LYS A O 1
ATOM 1486 N N . LYS A 1 186 ? -8.282 -10.132 8.098 1.00 91.31 186 LYS A N 1
ATOM 1487 C CA . LYS A 1 186 ? -7.503 -8.891 8.116 1.00 91.31 186 LYS A CA 1
ATOM 1488 C C . LYS A 1 186 ? -8.369 -7.651 8.318 1.00 91.31 186 LYS A C 1
ATOM 1490 O O . LYS A 1 186 ? -7.822 -6.566 8.472 1.00 91.31 186 LYS A O 1
ATOM 1495 N N . VAL A 1 187 ? -9.693 -7.809 8.345 1.00 96.00 187 VAL A N 1
ATOM 1496 C CA . VAL A 1 187 ? -10.614 -6.747 8.744 1.00 96.00 187 VAL A CA 1
ATOM 1497 C C . VAL A 1 187 ? -10.258 -6.270 10.149 1.00 96.00 187 VAL A C 1
ATOM 1499 O O . VAL A 1 187 ? -10.221 -7.049 11.102 1.00 96.00 187 VAL A O 1
ATOM 1502 N N . MET A 1 188 ? -10.042 -4.969 10.270 1.00 97.06 188 MET A N 1
ATOM 1503 C CA . MET A 1 188 ? -9.840 -4.269 11.527 1.00 97.06 188 MET A CA 1
ATOM 1504 C C . MET A 1 188 ? -10.851 -3.139 11.599 1.00 97.06 188 MET A C 1
ATOM 1506 O O . MET A 1 188 ? -10.990 -2.350 10.667 1.00 97.06 188 MET A O 1
ATOM 1510 N N . PHE A 1 189 ? -11.569 -3.085 12.712 1.00 97.44 189 PHE A N 1
ATOM 1511 C CA . PHE A 1 189 ? -12.567 -2.067 12.985 1.00 97.44 189 PHE A CA 1
ATOM 1512 C C . PHE A 1 189 ? -12.388 -1.619 14.428 1.00 97.44 189 PHE A C 1
ATOM 1514 O O . PHE A 1 189 ? -12.680 -2.370 15.360 1.00 97.44 189 PHE A O 1
ATOM 1521 N N . SER A 1 190 ? -11.814 -0.435 14.615 1.00 97.12 190 SER A N 1
ATOM 1522 C CA . SER A 1 190 ? -11.465 0.067 15.943 1.00 97.12 190 SER A CA 1
ATOM 1523 C C . SER A 1 190 ? -11.359 1.585 15.955 1.00 97.12 190 SER A C 1
ATOM 1525 O O . SER A 1 190 ? -11.048 2.211 14.945 1.00 97.12 190 SER A O 1
ATOM 1527 N N . ASN A 1 191 ? -11.554 2.172 17.132 1.00 96.62 191 ASN A N 1
ATOM 1528 C CA . ASN A 1 191 ? -11.237 3.567 17.411 1.00 96.62 191 ASN A CA 1
ATOM 1529 C C . ASN A 1 191 ? -9.863 3.757 18.087 1.00 96.62 191 ASN A C 1
ATOM 1531 O O . ASN A 1 191 ? -9.569 4.830 18.615 1.00 96.62 191 ASN A O 1
ATOM 1535 N N . LYS A 1 192 ? -9.022 2.715 18.129 1.00 95.94 192 LYS A N 1
ATOM 1536 C CA . LYS A 1 192 ? -7.682 2.762 18.728 1.00 95.94 192 LYS A CA 1
ATOM 1537 C C . LYS A 1 192 ? -6.609 2.506 17.682 1.00 95.94 192 LYS A C 1
ATOM 1539 O O . LYS A 1 192 ? -6.545 1.430 17.095 1.00 95.94 192 LYS A O 1
ATOM 1544 N N . GLY A 1 193 ? -5.669 3.441 17.550 1.00 94.62 193 GLY A N 1
ATOM 1545 C CA . GLY A 1 193 ? -4.584 3.340 16.567 1.00 94.62 193 GLY A CA 1
ATOM 1546 C C . GLY A 1 193 ? -3.669 2.120 16.737 1.00 94.62 193 GLY A C 1
ATOM 1547 O O . GLY A 1 193 ? -3.060 1.680 15.767 1.00 94.62 193 GLY A O 1
ATOM 1548 N N . LEU A 1 194 ? -3.593 1.537 17.939 1.00 94.69 194 LEU A N 1
ATOM 1549 C CA . LEU A 1 194 ? -2.815 0.317 18.191 1.00 94.69 194 LEU A CA 1
ATOM 1550 C C . LEU A 1 194 ? -3.471 -0.939 17.597 1.00 94.69 194 LEU A C 1
ATOM 1552 O O . LEU A 1 194 ? -2.777 -1.903 17.298 1.00 94.69 194 LEU A O 1
ATOM 1556 N N . GLU A 1 195 ? -4.796 -0.928 17.446 1.00 95.38 195 GLU A N 1
ATOM 1557 C CA . GLU A 1 195 ? -5.587 -2.049 16.925 1.00 95.38 195 GLU A CA 1
ATOM 1558 C C . GLU A 1 195 ? -5.762 -1.969 15.398 1.00 95.38 195 GLU A C 1
ATOM 1560 O O . GLU A 1 195 ? -6.102 -2.965 14.765 1.00 95.38 195 GLU A O 1
ATOM 1565 N N . LEU A 1 196 ? -5.500 -0.803 14.796 1.00 95.25 196 LEU A N 1
ATOM 1566 C CA . LEU A 1 196 ? -5.515 -0.606 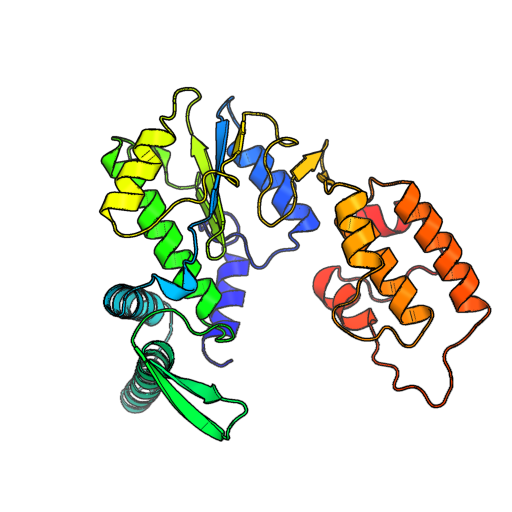13.349 1.00 95.25 196 LEU A CA 1
ATOM 1567 C C . LEU A 1 196 ? -4.125 -0.859 12.774 1.00 95.25 196 LEU A C 1
ATOM 1569 O O . LEU A 1 196 ? -3.161 -0.202 13.161 1.00 95.25 196 LEU A O 1
ATOM 1573 N N . LYS A 1 197 ? -4.004 -1.804 11.842 1.00 94.62 197 LYS A N 1
ATOM 1574 C CA . LYS A 1 197 ? -2.762 -2.095 11.120 1.00 94.62 197 LYS A CA 1
ATOM 1575 C C . LYS A 1 197 ? -2.954 -1.759 9.648 1.00 94.62 197 LYS A C 1
ATOM 1577 O O . LYS A 1 197 ? -3.622 -2.495 8.934 1.00 94.62 197 LYS A O 1
ATOM 1582 N N . PHE A 1 198 ? -2.333 -0.679 9.190 1.00 94.38 198 PHE A N 1
ATOM 1583 C CA . PHE A 1 198 ? -2.350 -0.260 7.790 1.00 94.38 198 PHE A CA 1
ATOM 1584 C C . PHE A 1 198 ? -0.932 -0.332 7.220 1.00 94.38 198 PHE A C 1
ATOM 1586 O O . PHE A 1 198 ? 0.030 0.053 7.886 1.00 94.38 198 PHE A O 1
ATOM 1593 N N . LEU A 1 199 ? -0.773 -0.889 6.016 1.00 91.75 199 LEU A N 1
ATOM 1594 C CA . LEU A 1 199 ? 0.532 -1.101 5.363 1.00 91.75 199 LEU A CA 1
ATOM 1595 C C . LEU A 1 199 ? 1.555 -1.854 6.232 1.00 91.75 199 LEU A C 1
ATOM 1597 O O . LEU A 1 199 ? 2.762 -1.629 6.144 1.00 91.75 199 LEU A O 1
ATOM 1601 N N . GLY A 1 200 ? 1.071 -2.737 7.106 1.00 89.94 200 GLY A N 1
ATOM 1602 C CA . GLY A 1 200 ? 1.913 -3.543 7.987 1.00 89.94 200 GLY A CA 1
ATOM 1603 C C . GLY A 1 200 ? 2.290 -2.899 9.327 1.00 89.94 200 GLY A C 1
ATOM 1604 O O . GLY A 1 200 ? 2.996 -3.546 10.103 1.00 89.94 200 GLY A O 1
ATOM 1605 N N . TYR A 1 201 ? 1.814 -1.690 9.636 1.00 93.12 201 TYR A N 1
ATOM 1606 C CA . TYR A 1 201 ? 2.121 -0.988 10.887 1.00 93.12 201 TYR A CA 1
ATOM 1607 C C . TYR A 1 201 ? 0.857 -0.525 11.601 1.00 93.12 201 TYR A C 1
ATOM 1609 O O . TYR A 1 201 ? -0.122 -0.137 10.968 1.00 93.12 201 TYR A O 1
ATOM 1617 N N . SER A 1 202 ? 0.926 -0.503 12.926 1.00 94.62 202 SER A N 1
ATOM 1618 C CA . SER A 1 202 ? -0.057 0.159 13.783 1.00 94.62 202 SER A CA 1
ATOM 1619 C C . SER A 1 202 ? 0.522 1.444 14.360 1.00 94.62 202 SER A C 1
ATOM 1621 O O . SER A 1 202 ? 1.666 1.803 14.073 1.00 94.62 202 SER A O 1
ATOM 1623 N N . LYS A 1 203 ? -0.250 2.146 15.189 1.00 93.44 203 LYS A N 1
ATOM 1624 C CA . LYS A 1 203 ? 0.202 3.349 15.892 1.00 93.44 203 LYS A CA 1
ATOM 1625 C C . LYS A 1 203 ? 0.288 3.118 17.396 1.00 93.44 203 LYS A C 1
ATOM 1627 O O . LYS A 1 203 ? -0.664 2.654 18.017 1.00 93.44 203 LYS A O 1
ATOM 1632 N N . HIS A 1 204 ? 1.400 3.521 18.003 1.00 89.88 204 HIS A N 1
ATOM 1633 C CA . HIS A 1 204 ? 1.546 3.575 19.456 1.00 89.88 204 HIS A CA 1
ATOM 1634 C C . HIS A 1 204 ? 2.125 4.928 19.880 1.00 89.88 204 HIS A C 1
ATOM 1636 O O . HIS A 1 204 ? 3.239 5.296 19.504 1.00 89.88 204 HIS A O 1
ATOM 1642 N N . GLY A 1 205 ? 1.354 5.700 20.652 1.00 86.88 205 GLY A N 1
ATOM 1643 C CA . GLY A 1 205 ? 1.697 7.094 20.937 1.00 86.88 205 GLY A CA 1
ATOM 1644 C C . GLY A 1 205 ? 1.742 7.918 19.647 1.00 86.88 205 GLY A C 1
ATOM 1645 O O . GLY A 1 205 ? 0.785 7.897 18.877 1.00 86.88 205 GLY A O 1
ATOM 1646 N N . GLY A 1 206 ? 2.844 8.632 19.413 1.00 86.31 206 GLY A N 1
ATOM 1647 C CA . GLY A 1 206 ? 3.078 9.411 18.189 1.00 86.31 206 GLY A CA 1
ATOM 1648 C C . GLY A 1 206 ? 3.823 8.665 17.076 1.00 86.31 206 GLY A C 1
ATOM 1649 O O . GLY A 1 206 ? 4.110 9.267 16.050 1.00 86.31 206 GLY A O 1
ATOM 1650 N N . ASN A 1 207 ? 4.155 7.384 17.268 1.00 88.75 207 ASN A N 1
ATOM 1651 C CA . ASN A 1 207 ? 5.031 6.633 16.367 1.00 88.75 207 ASN A CA 1
ATOM 1652 C C . ASN A 1 207 ? 4.326 5.420 15.753 1.00 88.75 207 ASN A C 1
ATOM 1654 O O . ASN A 1 207 ? 3.312 4.930 16.263 1.00 88.75 207 ASN A O 1
ATOM 1658 N N . ILE A 1 208 ? 4.900 4.914 14.660 1.00 91.56 208 ILE A N 1
ATOM 1659 C CA . ILE A 1 208 ? 4.539 3.598 14.136 1.00 91.56 208 ILE A CA 1
ATOM 1660 C C . ILE A 1 208 ? 4.905 2.511 15.148 1.00 91.56 208 ILE A C 1
ATOM 1662 O O . ILE A 1 208 ? 5.839 2.645 15.936 1.00 91.56 208 ILE A O 1
ATOM 1666 N N . PHE A 1 209 ? 4.187 1.404 15.088 1.00 91.56 209 PHE A N 1
ATOM 1667 C CA . PHE A 1 209 ? 4.384 0.257 15.948 1.00 91.56 209 PHE A CA 1
ATOM 1668 C C . PHE A 1 209 ? 4.315 -1.025 15.129 1.00 91.56 209 PHE A C 1
ATOM 1670 O O . PHE A 1 209 ? 3.424 -1.205 14.295 1.00 91.56 209 PHE A O 1
ATOM 1677 N N . ARG A 1 210 ? 5.248 -1.937 15.410 1.00 91.81 210 ARG A N 1
ATOM 1678 C CA . ARG A 1 210 ? 5.199 -3.327 14.959 1.00 91.81 210 ARG A CA 1
ATOM 1679 C C . ARG A 1 210 ? 5.562 -4.262 16.108 1.00 91.81 210 ARG A C 1
ATOM 1681 O O . ARG A 1 210 ? 6.492 -3.948 16.859 1.00 91.81 210 ARG A O 1
ATOM 1688 N N . PRO A 1 211 ? 4.876 -5.410 16.230 1.00 90.75 211 PRO A N 1
ATOM 1689 C CA . PRO A 1 211 ? 5.231 -6.435 17.199 1.00 90.75 211 PRO A CA 1
ATOM 1690 C C . PRO A 1 211 ? 6.688 -6.899 17.055 1.00 90.75 211 PRO A C 1
ATOM 1692 O O . PRO A 1 211 ? 7.229 -7.004 15.950 1.00 90.75 211 PRO A O 1
ATOM 1695 N N . ILE A 1 212 ? 7.346 -7.155 18.190 1.00 91.44 212 ILE A N 1
ATOM 1696 C CA . ILE A 1 212 ? 8.772 -7.514 18.229 1.00 91.44 212 ILE A CA 1
ATOM 1697 C C . ILE A 1 212 ? 9.063 -8.832 17.505 1.00 91.44 212 ILE A C 1
ATOM 1699 O O . ILE A 1 212 ? 10.113 -8.966 16.888 1.00 91.44 212 ILE A O 1
ATOM 1703 N N . ASP A 1 213 ? 8.141 -9.786 17.553 1.00 93.81 213 ASP A N 1
ATOM 1704 C CA . ASP A 1 213 ? 8.219 -11.075 16.875 1.00 93.81 213 ASP A CA 1
ATOM 1705 C C . ASP A 1 213 ? 8.219 -10.915 15.350 1.00 93.81 213 ASP A C 1
ATOM 1707 O O . ASP A 1 213 ? 9.067 -11.512 14.690 1.00 93.81 213 ASP A O 1
ATOM 1711 N N . GLU A 1 214 ? 7.377 -10.043 14.784 1.00 92.38 214 GLU A N 1
ATOM 1712 C CA . GLU A 1 214 ? 7.408 -9.732 13.346 1.00 92.38 214 GLU A CA 1
ATOM 1713 C C . GLU A 1 214 ? 8.733 -9.077 12.926 1.00 92.38 214 GLU A C 1
ATOM 1715 O O . GLU A 1 214 ? 9.319 -9.407 11.886 1.00 92.38 214 GLU A O 1
ATOM 1720 N N . LEU A 1 215 ? 9.222 -8.137 13.740 1.00 92.06 215 LEU A N 1
ATOM 1721 C CA . LEU A 1 215 ? 10.498 -7.467 13.501 1.00 92.06 215 LEU A CA 1
ATOM 1722 C C . LEU A 1 215 ? 11.664 -8.463 13.584 1.00 92.06 215 LEU A C 1
ATOM 1724 O O . LEU A 1 215 ? 12.560 -8.439 12.741 1.00 92.06 215 LEU A O 1
ATOM 1728 N N . LEU A 1 216 ? 11.648 -9.375 14.562 1.00 92.50 216 LEU A N 1
ATOM 1729 C CA . LEU A 1 216 ? 12.650 -10.431 14.725 1.00 92.50 216 LEU A CA 1
ATOM 1730 C C . LEU A 1 216 ? 12.622 -11.415 13.561 1.00 92.50 216 LEU A C 1
ATOM 1732 O O . LEU A 1 216 ? 13.681 -11.739 13.028 1.00 92.50 216 LEU A O 1
ATOM 1736 N N . GLN A 1 217 ? 11.437 -11.842 13.122 1.00 93.19 217 GLN A N 1
ATOM 1737 C CA . GLN A 1 217 ? 11.297 -12.705 11.951 1.00 93.19 217 GLN A CA 1
ATOM 1738 C C . GLN A 1 217 ? 11.920 -12.043 10.718 1.00 93.19 217 GLN A C 1
ATOM 1740 O O . GLN A 1 217 ? 12.741 -12.647 10.029 1.00 93.19 217 GLN A O 1
ATOM 1745 N N . THR A 1 218 ? 11.618 -10.761 10.500 1.00 90.31 218 THR A N 1
ATOM 1746 C CA . THR A 1 218 ? 12.174 -9.996 9.377 1.00 90.31 218 THR A CA 1
ATOM 1747 C C . THR A 1 218 ? 13.684 -9.774 9.530 1.00 90.31 218 THR A C 1
ATOM 1749 O O . THR A 1 218 ? 14.406 -9.741 8.537 1.00 90.31 218 THR A O 1
ATOM 1752 N N . ALA A 1 219 ? 14.213 -9.638 10.749 1.00 89.25 219 ALA A N 1
ATOM 1753 C CA . ALA A 1 219 ? 15.652 -9.513 10.983 1.00 89.25 219 ALA A CA 1
ATOM 1754 C C . ALA A 1 219 ? 16.402 -10.827 10.700 1.00 89.25 219 ALA A C 1
ATOM 1756 O O . ALA A 1 219 ? 17.398 -10.803 9.971 1.00 89.25 219 ALA A O 1
ATOM 1757 N N . LEU A 1 220 ? 15.903 -11.940 11.250 1.00 89.69 220 LEU A N 1
ATOM 1758 C CA . LEU A 1 220 ? 16.578 -13.240 11.335 1.00 89.69 220 LEU A CA 1
ATOM 1759 C C . LEU A 1 220 ? 16.355 -14.153 10.127 1.00 89.69 220 LEU A C 1
ATOM 1761 O O . LEU A 1 220 ? 17.209 -14.997 9.862 1.00 89.69 220 LEU A O 1
ATOM 1765 N N . PHE A 1 221 ? 15.264 -13.975 9.375 1.00 91.69 221 PHE A N 1
ATOM 1766 C CA . PHE A 1 221 ? 14.940 -14.801 8.205 1.00 91.69 221 PHE A CA 1
ATOM 1767 C C . PHE A 1 221 ? 14.961 -13.977 6.905 1.00 91.69 221 PHE A C 1
ATOM 1769 O O . PHE A 1 221 ? 13.926 -13.548 6.396 1.00 91.69 221 PHE A O 1
ATOM 1776 N N . PRO A 1 222 ? 16.155 -13.698 6.352 1.00 87.62 222 PRO A N 1
ATOM 1777 C CA . PRO A 1 222 ? 16.312 -13.086 5.039 1.00 87.62 222 PRO A CA 1
ATOM 1778 C C . PRO A 1 222 ? 15.679 -13.854 3.886 1.00 87.62 222 PRO A C 1
ATOM 1780 O O . PRO A 1 222 ? 15.891 -15.052 3.755 1.00 87.62 222 PRO A O 1
ATOM 1783 N N . GLU A 1 223 ? 15.111 -13.121 2.928 1.00 84.38 223 GLU A N 1
ATOM 1784 C CA . GLU A 1 223 ? 14.870 -13.656 1.578 1.00 84.38 223 GLU A CA 1
ATOM 1785 C C . GLU A 1 223 ? 16.172 -13.907 0.799 1.00 84.38 223 GLU A C 1
ATOM 1787 O O . GLU A 1 223 ? 16.227 -14.745 -0.096 1.00 84.38 223 GLU A O 1
ATOM 1792 N N . LYS A 1 224 ? 17.231 -13.147 1.105 1.00 83.88 224 LYS A N 1
ATOM 1793 C CA . LYS A 1 224 ? 18.530 -13.213 0.424 1.00 83.88 224 LYS A CA 1
ATOM 1794 C C . LYS A 1 224 ? 19.645 -13.445 1.422 1.00 83.88 224 LYS A C 1
ATOM 1796 O O . LYS A 1 224 ? 19.638 -12.856 2.497 1.00 83.88 224 LYS A O 1
ATOM 1801 N N . PHE A 1 225 ? 20.643 -14.221 1.021 1.00 83.94 225 PHE A N 1
ATOM 1802 C CA . PHE A 1 225 ? 21.825 -14.486 1.832 1.00 83.94 225 PHE A CA 1
ATOM 1803 C C . PHE A 1 225 ? 22.450 -13.199 2.412 1.00 83.94 225 PHE A C 1
ATOM 1805 O O . PHE A 1 225 ? 22.708 -12.225 1.694 1.00 83.94 225 PHE A O 1
ATOM 1812 N N . VAL A 1 226 ? 22.685 -13.202 3.727 1.00 81.56 226 VAL A N 1
ATOM 1813 C CA . VAL A 1 226 ? 23.339 -12.115 4.466 1.00 81.56 226 VAL A CA 1
ATOM 1814 C C . VAL A 1 226 ? 24.791 -12.521 4.673 1.00 81.56 226 VAL A C 1
ATOM 1816 O O . VAL A 1 226 ? 25.093 -13.292 5.573 1.00 81.56 226 VAL A O 1
ATOM 1819 N N . GLY A 1 227 ? 25.666 -12.044 3.788 1.00 75.94 227 GLY A N 1
ATOM 1820 C CA . GLY A 1 227 ? 27.059 -12.496 3.731 1.00 75.94 227 GLY A CA 1
ATOM 1821 C C . GLY A 1 227 ? 27.982 -11.964 4.824 1.00 75.94 227 GLY A C 1
ATOM 1822 O O . GLY A 1 227 ? 28.965 -12.627 5.130 1.00 75.94 227 GLY A O 1
ATOM 1823 N N . ASN A 1 228 ? 27.656 -10.829 5.459 1.00 78.62 228 ASN A N 1
ATOM 1824 C CA . ASN A 1 228 ? 28.534 -10.208 6.455 1.00 78.62 228 ASN A CA 1
ATOM 1825 C C . ASN A 1 228 ? 27.818 -9.475 7.594 1.00 78.62 228 ASN A C 1
ATOM 1827 O O . ASN A 1 228 ? 26.617 -9.183 7.538 1.00 78.62 228 ASN A O 1
ATOM 1831 N N . SER A 1 229 ? 28.616 -9.161 8.619 1.00 79.69 229 SER A N 1
ATOM 1832 C CA . SER A 1 229 ? 28.249 -8.436 9.839 1.00 79.69 229 SER A CA 1
ATOM 1833 C C . SER A 1 229 ? 27.628 -7.066 9.550 1.00 79.69 229 SER A C 1
ATOM 1835 O O . SER A 1 229 ? 26.613 -6.723 10.156 1.00 79.69 229 SER A O 1
ATOM 1837 N N . ASP A 1 230 ? 28.156 -6.318 8.581 1.00 77.56 230 ASP A N 1
ATOM 1838 C CA . ASP A 1 230 ? 27.619 -5.016 8.176 1.00 77.56 230 ASP A CA 1
ATOM 1839 C C . ASP A 1 230 ? 26.203 -5.131 7.602 1.00 77.56 230 ASP A C 1
ATOM 1841 O O . ASP A 1 230 ? 25.294 -4.413 8.016 1.00 77.56 230 ASP A O 1
ATOM 1845 N N . ARG A 1 231 ? 25.970 -6.063 6.672 1.00 79.94 231 ARG A N 1
ATOM 1846 C CA . ARG A 1 231 ? 24.645 -6.323 6.092 1.00 79.94 231 ARG A CA 1
ATOM 1847 C C . ARG A 1 231 ? 23.671 -6.814 7.157 1.00 79.94 231 ARG A C 1
ATOM 1849 O O . ARG A 1 231 ? 22.513 -6.399 7.144 1.00 79.94 231 ARG A O 1
ATOM 1856 N N . ALA A 1 232 ? 24.128 -7.658 8.082 1.00 84.44 232 ALA A N 1
ATOM 1857 C CA . ALA A 1 232 ? 23.326 -8.089 9.220 1.00 84.44 232 ALA A CA 1
ATOM 1858 C C . ALA A 1 232 ? 22.932 -6.892 10.103 1.00 84.44 232 ALA A C 1
ATOM 1860 O O . ALA A 1 232 ? 21.750 -6.712 10.398 1.00 84.44 232 ALA A O 1
ATOM 1861 N N . ARG A 1 233 ? 23.883 -6.008 10.433 1.00 84.06 233 ARG A N 1
ATOM 1862 C CA . ARG A 1 233 ? 23.630 -4.774 11.191 1.00 84.06 233 ARG A CA 1
ATOM 1863 C C . ARG A 1 233 ? 22.638 -3.853 10.480 1.00 84.06 233 ARG A C 1
ATOM 1865 O O . ARG A 1 233 ? 21.707 -3.376 11.118 1.00 84.06 233 ARG A O 1
ATOM 1872 N N . MET A 1 234 ? 22.783 -3.622 9.173 1.00 81.88 234 MET A N 1
ATOM 1873 C CA . MET A 1 234 ? 21.862 -2.755 8.416 1.00 81.88 234 MET A CA 1
ATOM 1874 C C . MET A 1 234 ? 20.417 -3.245 8.482 1.00 81.88 234 MET A C 1
ATOM 1876 O O . MET A 1 234 ? 19.496 -2.436 8.579 1.00 81.88 234 MET A O 1
ATOM 1880 N N . ARG A 1 235 ? 20.206 -4.565 8.481 1.00 84.88 235 ARG A N 1
ATOM 1881 C CA . ARG A 1 235 ? 18.870 -5.145 8.657 1.00 84.88 235 ARG A CA 1
ATOM 1882 C C . ARG A 1 235 ? 18.320 -4.870 10.045 1.00 84.88 235 ARG A C 1
ATOM 1884 O O . ARG A 1 235 ? 17.172 -4.453 10.151 1.00 84.88 235 ARG A O 1
ATOM 1891 N N . VAL A 1 236 ? 19.132 -5.084 11.082 1.00 87.88 236 VAL A N 1
ATOM 1892 C CA . VAL A 1 236 ? 18.748 -4.796 12.470 1.00 87.88 236 VAL A CA 1
ATOM 1893 C C . VAL A 1 236 ? 18.395 -3.319 12.621 1.00 87.88 236 VAL A C 1
ATOM 1895 O O . VAL A 1 236 ? 17.316 -3.021 13.117 1.00 87.88 236 VAL A O 1
ATOM 1898 N N . MET A 1 237 ? 19.220 -2.407 12.100 1.00 84.31 237 MET A N 1
ATOM 1899 C CA . MET A 1 237 ? 18.931 -0.970 12.097 1.00 84.31 237 MET A CA 1
ATOM 1900 C C . MET A 1 237 ? 17.636 -0.638 11.344 1.00 84.31 237 MET A C 1
ATOM 1902 O O . MET A 1 237 ? 16.836 0.163 11.823 1.00 84.31 237 MET A O 1
ATOM 1906 N N . GLY A 1 238 ? 17.391 -1.275 10.195 1.00 85.69 238 GLY A N 1
ATOM 1907 C CA . GLY A 1 238 ? 16.126 -1.153 9.472 1.00 85.69 238 GLY A CA 1
ATOM 1908 C C . GLY A 1 238 ? 14.924 -1.573 10.324 1.00 85.69 238 GLY A C 1
ATOM 1909 O O . GLY A 1 238 ? 13.915 -0.872 10.330 1.00 85.69 238 GLY A O 1
ATOM 1910 N N . GLN A 1 239 ? 15.045 -2.654 11.104 1.00 89.25 239 GLN A N 1
ATOM 1911 C CA . GLN A 1 239 ? 14.002 -3.070 12.050 1.00 89.25 239 GLN A CA 1
ATOM 1912 C C . GLN A 1 239 ? 13.877 -2.125 13.252 1.00 89.25 239 GLN A C 1
ATOM 1914 O O . GLN A 1 239 ? 12.764 -1.868 13.701 1.00 89.25 239 GLN A O 1
ATOM 1919 N N . THR A 1 240 ? 14.976 -1.538 13.739 1.00 86.75 240 THR A N 1
ATOM 1920 C CA . THR A 1 240 ? 14.935 -0.483 14.764 1.00 86.75 240 THR A CA 1
ATOM 1921 C C . THR A 1 240 ? 14.108 0.710 14.276 1.00 86.75 240 THR A C 1
ATOM 1923 O O . THR A 1 240 ? 13.221 1.172 14.991 1.00 86.75 240 THR A O 1
ATOM 1926 N N . ILE A 1 241 ? 14.324 1.164 13.038 1.00 84.88 241 ILE A N 1
ATOM 1927 C CA . ILE A 1 241 ? 13.541 2.252 12.426 1.00 84.88 241 ILE A CA 1
ATOM 1928 C C . ILE A 1 241 ? 12.084 1.820 12.217 1.00 84.88 241 ILE A C 1
ATOM 1930 O O . ILE A 1 241 ? 11.170 2.544 12.600 1.00 84.88 241 ILE A O 1
ATOM 1934 N N . ALA A 1 242 ? 11.853 0.616 11.685 1.00 86.81 242 ALA A N 1
ATOM 1935 C CA . ALA A 1 242 ? 10.509 0.066 11.486 1.00 86.81 242 ALA A CA 1
ATOM 1936 C C . ALA A 1 242 ? 9.735 -0.151 12.800 1.00 86.81 242 ALA A C 1
ATOM 1938 O O . ALA A 1 242 ? 8.511 -0.221 12.786 1.00 86.81 242 ALA A O 1
ATOM 1939 N N . SER A 1 243 ? 10.424 -0.231 13.938 1.00 87.44 243 SER A N 1
ATOM 1940 C CA . SER A 1 243 ? 9.794 -0.249 15.260 1.00 87.44 243 SER A CA 1
ATOM 1941 C C . SER A 1 243 ? 9.317 1.128 15.730 1.00 87.44 243 SER A C 1
ATOM 1943 O O . SER A 1 243 ? 8.893 1.250 16.870 1.00 87.44 243 SER A O 1
ATOM 1945 N N . GLY A 1 244 ? 9.449 2.180 14.911 1.00 83.19 244 GLY A N 1
ATOM 1946 C CA . GLY A 1 244 ? 9.160 3.552 15.334 1.00 83.19 244 GLY A CA 1
ATOM 1947 C C . GLY A 1 244 ? 10.124 4.042 16.410 1.00 83.19 244 GLY A C 1
ATOM 1948 O O . GLY A 1 244 ? 9.762 4.877 17.232 1.00 83.19 244 GLY A O 1
ATOM 1949 N N . LEU A 1 245 ? 11.331 3.460 16.446 1.00 81.88 245 LEU A N 1
ATOM 1950 C CA . LEU A 1 245 ? 12.364 3.712 17.449 1.00 81.88 245 LEU A CA 1
ATOM 1951 C C . LEU A 1 245 ? 11.925 3.463 18.908 1.00 81.88 245 LEU A C 1
ATOM 1953 O O . LEU A 1 245 ? 12.622 3.869 19.837 1.00 81.88 245 LEU A O 1
ATOM 1957 N N . CYS A 1 246 ? 10.805 2.769 19.139 1.00 79.44 246 CYS A N 1
ATOM 1958 C CA . CYS A 1 246 ? 10.256 2.565 20.481 1.00 79.44 246 CYS A CA 1
ATOM 1959 C C . CYS A 1 246 ? 10.641 1.213 21.107 1.00 79.44 246 CYS A C 1
ATOM 1961 O O . CYS A 1 246 ? 10.274 0.930 22.247 1.00 79.44 246 CYS A O 1
ATOM 1963 N N . ASN A 1 247 ? 11.379 0.359 20.388 1.00 85.25 247 ASN A N 1
ATOM 1964 C CA . ASN A 1 247 ? 11.755 -0.969 20.865 1.00 85.25 247 ASN A CA 1
ATOM 1965 C C . ASN A 1 247 ? 13.188 -1.002 21.431 1.00 85.25 247 ASN A C 1
ATOM 1967 O O . ASN A 1 247 ? 14.169 -1.099 20.693 1.00 85.25 247 ASN A O 1
ATOM 1971 N N . GLY A 1 248 ? 13.306 -0.990 22.764 1.00 84.81 248 GLY A N 1
ATOM 1972 C CA . GLY A 1 248 ? 14.600 -0.994 23.458 1.00 84.81 248 GLY A CA 1
ATOM 1973 C C . GLY A 1 248 ? 15.485 -2.215 23.168 1.00 84.81 248 GLY A C 1
ATOM 1974 O O . GLY A 1 248 ? 16.711 -2.090 23.179 1.00 84.81 248 GLY A O 1
ATOM 1975 N N . PHE A 1 249 ? 14.896 -3.377 22.854 1.00 88.81 249 PHE A N 1
ATOM 1976 C CA . PHE A 1 249 ? 15.658 -4.567 22.467 1.00 88.81 249 PHE A CA 1
ATOM 1977 C C . PHE A 1 249 ? 16.387 -4.340 21.141 1.00 88.81 249 PHE A C 1
ATOM 1979 O O . PHE A 1 249 ? 17.599 -4.536 21.074 1.00 88.81 249 PHE A O 1
ATOM 1986 N N . PHE A 1 250 ? 15.683 -3.871 20.106 1.00 87.62 250 PHE A N 1
ATOM 1987 C CA . PHE A 1 250 ? 16.296 -3.602 18.802 1.00 87.62 250 PHE A CA 1
ATOM 1988 C C . PHE A 1 250 ? 17.348 -2.498 18.873 1.00 87.62 250 PHE A C 1
ATOM 1990 O O . PHE A 1 250 ? 18.371 -2.588 18.201 1.00 87.62 250 PHE A O 1
ATOM 1997 N N . SER A 1 251 ? 17.138 -1.490 19.715 1.00 82.62 251 SER A N 1
ATOM 1998 C CA . SER A 1 251 ? 18.126 -0.437 19.959 1.00 82.62 251 SER A CA 1
ATOM 1999 C C . SER A 1 251 ? 19.414 -0.994 20.567 1.00 82.62 251 SER A C 1
ATOM 2001 O O . SER A 1 251 ? 20.505 -0.739 20.057 1.00 82.62 251 SER A O 1
ATOM 2003 N N . LYS A 1 252 ? 19.294 -1.824 21.611 1.00 86.50 252 LYS A N 1
ATOM 2004 C CA . LYS A 1 252 ? 20.443 -2.468 22.260 1.00 86.50 252 LYS A CA 1
ATOM 2005 C C . LYS A 1 252 ? 21.142 -3.465 21.333 1.00 86.50 252 LYS A C 1
ATOM 2007 O O . LYS A 1 252 ? 22.367 -3.495 21.269 1.00 86.50 252 LYS A O 1
ATOM 2012 N N . PHE A 1 253 ? 20.373 -4.254 20.587 1.00 87.12 253 PHE A N 1
ATOM 2013 C CA . PHE A 1 253 ? 20.919 -5.237 19.657 1.00 87.12 253 PHE A CA 1
ATOM 2014 C C . PHE A 1 253 ? 21.673 -4.567 18.504 1.00 87.12 253 PHE A C 1
ATOM 2016 O O . PHE A 1 253 ? 22.761 -5.003 18.139 1.00 87.12 253 PHE A O 1
ATOM 2023 N N . ASN A 1 254 ? 21.152 -3.456 17.983 1.00 84.06 254 ASN A N 1
ATOM 2024 C CA . ASN A 1 254 ? 21.840 -2.668 16.967 1.00 84.06 254 ASN A CA 1
ATOM 2025 C C . ASN A 1 254 ? 23.167 -2.078 17.479 1.00 84.06 254 ASN A C 1
ATOM 2027 O O . ASN A 1 254 ? 24.152 -2.073 16.743 1.00 84.06 254 ASN A O 1
ATOM 2031 N N . TYR A 1 255 ? 23.211 -1.629 18.740 1.00 83.06 255 TYR A N 1
ATOM 2032 C CA . TYR A 1 255 ? 24.447 -1.182 19.392 1.00 83.06 255 TYR A CA 1
ATOM 2033 C C . TYR A 1 255 ? 25.496 -2.306 19.449 1.00 83.06 255 TYR A C 1
ATOM 2035 O O . TYR A 1 255 ? 26.621 -2.116 18.994 1.00 83.06 255 TYR A O 1
ATOM 2043 N N . TRP A 1 256 ? 25.120 -3.505 19.904 1.00 86.12 256 TRP A N 1
ATOM 2044 C CA . TRP A 1 256 ? 26.033 -4.657 19.937 1.00 86.12 256 TRP A CA 1
ATOM 2045 C C . TRP A 1 256 ? 26.515 -5.083 18.546 1.00 86.12 256 TRP A C 1
ATOM 2047 O O . TRP A 1 256 ? 27.683 -5.413 18.362 1.00 86.12 256 TRP A O 1
ATOM 2057 N N . MET A 1 257 ? 25.639 -5.033 17.541 1.00 83.88 257 MET A N 1
ATOM 2058 C CA . MET A 1 257 ? 26.012 -5.320 16.153 1.00 83.88 257 MET A CA 1
ATOM 2059 C C . MET A 1 257 ? 26.974 -4.273 15.577 1.00 83.88 257 MET A C 1
ATOM 2061 O O . MET A 1 257 ? 27.799 -4.612 14.732 1.00 83.88 257 MET A O 1
ATOM 2065 N N . ALA A 1 258 ? 26.893 -3.013 16.020 1.00 79.12 258 ALA A N 1
ATOM 2066 C CA . ALA A 1 258 ? 27.845 -1.970 15.644 1.00 79.12 258 ALA A CA 1
ATOM 2067 C C . ALA A 1 258 ? 29.246 -2.260 16.192 1.00 79.12 258 ALA A C 1
ATOM 2069 O O . ALA A 1 258 ? 30.218 -2.214 15.438 1.00 79.12 258 ALA A O 1
ATOM 2070 N N . GLU A 1 259 ? 29.329 -2.618 17.472 1.00 82.50 259 GLU A N 1
ATOM 2071 C CA . GLU A 1 259 ? 30.573 -3.031 18.121 1.00 82.50 259 GLU A CA 1
ATOM 2072 C C . GLU A 1 259 ? 31.167 -4.264 17.424 1.00 82.50 259 GLU A C 1
ATOM 2074 O O . GLU A 1 259 ? 32.318 -4.239 16.993 1.00 82.50 259 GLU A O 1
ATOM 2079 N N . HIS A 1 260 ? 30.360 -5.300 17.179 1.00 82.56 260 HIS A N 1
ATOM 2080 C CA . HIS A 1 260 ? 30.808 -6.502 16.476 1.00 82.56 260 HIS A CA 1
ATOM 2081 C C . HIS A 1 260 ? 31.304 -6.208 15.051 1.00 82.56 260 HIS A C 1
ATOM 2083 O O . HIS A 1 260 ? 32.345 -6.716 14.641 1.00 82.56 260 HIS A O 1
ATOM 2089 N N . ALA A 1 261 ? 30.589 -5.385 14.278 1.00 77.00 261 ALA A N 1
ATOM 2090 C CA . ALA A 1 261 ? 31.014 -5.009 12.928 1.00 77.00 261 ALA A CA 1
ATOM 2091 C C . ALA A 1 261 ? 32.352 -4.248 12.922 1.00 77.00 261 ALA A C 1
ATOM 2093 O O . ALA A 1 261 ? 33.145 -4.417 12.001 1.00 77.00 261 ALA A O 1
ATOM 2094 N N . SER A 1 262 ? 32.637 -3.460 13.966 1.00 77.44 262 SER A N 1
ATOM 2095 C CA . SER A 1 262 ? 33.923 -2.761 14.099 1.00 77.44 262 SER A CA 1
ATOM 2096 C C . SER A 1 262 ? 35.104 -3.699 14.378 1.00 77.44 262 SER A C 1
ATOM 2098 O O . SER A 1 262 ? 36.226 -3.408 13.970 1.00 77.44 262 SER A O 1
ATOM 2100 N N . LEU A 1 263 ? 34.849 -4.838 15.033 1.00 81.56 263 LEU A N 1
ATOM 2101 C CA . LEU A 1 263 ? 35.859 -5.853 15.349 1.00 81.56 263 LEU A CA 1
ATOM 2102 C C . LEU A 1 263 ? 36.128 -6.808 14.178 1.00 81.56 263 LEU A C 1
ATOM 2104 O O . LEU A 1 263 ? 37.228 -7.345 14.064 1.00 81.56 263 LEU A O 1
ATOM 2108 N N . PHE A 1 264 ? 35.134 -7.014 13.312 1.00 76.19 264 PHE A N 1
ATOM 2109 C CA . PHE A 1 264 ? 35.197 -7.938 12.181 1.00 76.19 264 PHE A CA 1
ATOM 2110 C C . PHE A 1 264 ? 34.867 -7.200 10.880 1.00 76.19 264 PHE A C 1
ATOM 2112 O O . PHE A 1 264 ? 33.721 -7.278 10.413 1.00 76.19 264 PHE A O 1
ATOM 2119 N N . PRO A 1 265 ? 35.842 -6.466 10.305 1.00 69.12 265 PR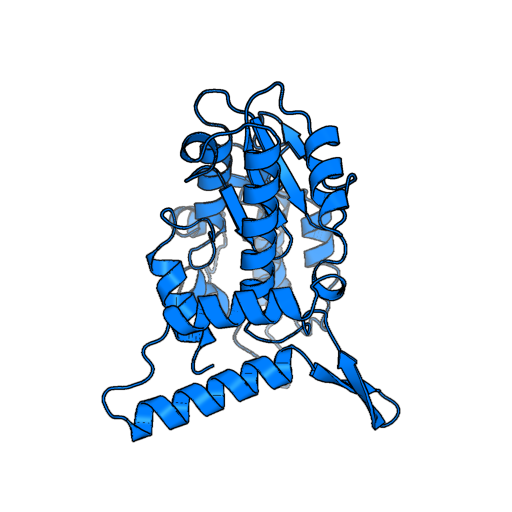O A N 1
ATOM 2120 C CA . PRO A 1 265 ? 35.640 -5.780 9.038 1.00 69.12 265 PRO A CA 1
ATOM 2121 C C . PRO A 1 265 ? 35.318 -6.790 7.922 1.00 69.12 265 PRO A C 1
ATOM 2123 O O . PRO A 1 265 ? 35.736 -7.949 8.004 1.00 69.12 265 PRO A O 1
ATOM 2126 N N . PRO A 1 266 ? 34.569 -6.373 6.886 1.00 67.31 266 PRO A N 1
ATOM 2127 C CA . PRO A 1 266 ? 34.182 -7.256 5.791 1.00 67.31 266 PRO A CA 1
ATOM 2128 C C . PRO A 1 266 ? 35.402 -7.862 5.084 1.00 67.31 266 PRO A C 1
ATOM 2130 O O . PRO A 1 266 ? 36.442 -7.213 4.950 1.00 67.31 266 PRO A O 1
ATOM 2133 N N . ASP A 1 267 ? 35.251 -9.103 4.614 1.00 69.31 267 ASP A N 1
ATOM 2134 C CA . ASP A 1 267 ? 36.270 -9.798 3.824 1.00 69.31 267 ASP A CA 1
ATOM 2135 C C . ASP A 1 267 ? 36.593 -8.970 2.561 1.00 69.31 267 ASP A C 1
ATOM 2137 O O . ASP A 1 267 ? 35.668 -8.611 1.822 1.00 69.31 267 ASP A O 1
ATOM 2141 N N . PRO A 1 268 ? 37.875 -8.658 2.279 1.00 65.50 268 PRO A N 1
ATOM 2142 C CA . PRO A 1 268 ? 38.281 -7.941 1.070 1.00 65.50 268 PRO A CA 1
ATOM 2143 C C . PRO A 1 268 ? 37.780 -8.567 -0.242 1.00 65.50 268 PRO A C 1
ATOM 2145 O O . PRO A 1 268 ? 37.664 -7.861 -1.244 1.00 65.50 268 PRO A O 1
ATOM 2148 N N . GLY A 1 269 ? 37.505 -9.877 -0.256 1.00 67.19 269 GLY A N 1
ATOM 2149 C CA . GLY A 1 269 ? 36.967 -10.603 -1.408 1.00 67.19 269 GLY A CA 1
ATOM 2150 C C . GLY A 1 269 ? 35.447 -10.502 -1.581 1.00 67.19 269 GLY A C 1
ATOM 2151 O O . GLY A 1 269 ? 34.914 -10.957 -2.596 1.00 67.19 269 GLY A O 1
ATOM 2152 N N . GLU A 1 270 ? 34.724 -9.922 -0.624 1.00 67.62 270 GLU A N 1
ATOM 2153 C CA . GLU A 1 270 ? 33.269 -9.849 -0.674 1.00 67.62 270 GLU A CA 1
ATOM 2154 C C . GLU A 1 270 ? 32.779 -8.626 -1.464 1.00 67.62 270 GLU A C 1
ATOM 2156 O O . GLU A 1 270 ? 33.232 -7.495 -1.286 1.00 67.62 270 GLU A O 1
ATOM 2161 N N . ILE A 1 271 ? 31.779 -8.828 -2.329 1.00 62.50 271 ILE A N 1
ATOM 2162 C CA . ILE A 1 271 ? 31.139 -7.730 -3.062 1.00 62.50 271 ILE A CA 1
ATOM 2163 C C . ILE A 1 271 ? 30.384 -6.837 -2.067 1.00 62.50 271 ILE A C 1
ATOM 2165 O O . ILE A 1 271 ? 29.251 -7.127 -1.661 1.00 62.50 271 ILE A O 1
ATOM 2169 N N . TYR A 1 272 ? 30.984 -5.710 -1.695 1.00 62.16 272 TYR A N 1
ATOM 2170 C CA . TYR A 1 272 ? 30.333 -4.693 -0.879 1.00 62.16 272 TYR A CA 1
ATOM 2171 C C . TYR A 1 272 ? 29.372 -3.854 -1.731 1.00 62.16 272 TYR A C 1
ATOM 2173 O O . TYR A 1 272 ? 29.783 -3.100 -2.611 1.00 62.16 272 TYR A O 1
ATOM 2181 N N . ILE A 1 273 ? 28.069 -3.960 -1.453 1.00 62.47 273 ILE A N 1
ATOM 2182 C CA . ILE A 1 273 ? 27.059 -3.041 -1.991 1.00 62.47 273 ILE A CA 1
ATOM 2183 C C . ILE A 1 273 ? 26.729 -2.046 -0.875 1.00 62.47 273 ILE A C 1
ATOM 2185 O O . ILE A 1 273 ? 26.132 -2.460 0.124 1.00 62.47 273 ILE A O 1
ATOM 2189 N N . PRO A 1 274 ? 27.076 -0.752 -1.014 1.00 58.94 274 PRO A N 1
ATOM 2190 C CA . PRO A 1 274 ? 26.816 0.239 0.020 1.00 58.94 274 PRO A CA 1
ATOM 2191 C C . PRO A 1 274 ? 25.316 0.359 0.324 1.00 58.94 274 PRO A C 1
ATOM 2193 O O . PRO A 1 274 ? 24.540 0.930 -0.445 1.00 58.94 274 PRO A O 1
ATOM 2196 N N . GLN A 1 275 ? 24.900 -0.143 1.486 1.00 62.00 275 GLN A N 1
ATOM 2197 C CA . GLN A 1 275 ? 23.515 -0.041 1.971 1.00 62.00 275 GLN A CA 1
ATOM 2198 C C . GLN A 1 275 ? 23.146 1.390 2.410 1.00 62.00 275 GLN A C 1
ATOM 2200 O O . GLN A 1 275 ? 21.965 1.713 2.544 1.00 62.00 275 GLN A O 1
ATOM 2205 N N . LYS A 1 276 ? 24.143 2.289 2.512 1.00 64.00 276 LYS A N 1
ATOM 2206 C CA . LYS A 1 276 ? 23.971 3.737 2.738 1.00 64.00 276 LYS A CA 1
ATOM 2207 C C . LYS A 1 276 ? 22.978 4.383 1.767 1.00 64.00 276 LYS A C 1
ATOM 2209 O O . LYS A 1 276 ? 22.351 5.380 2.105 1.00 64.00 276 LYS A O 1
ATOM 2214 N N . ARG A 1 277 ? 22.801 3.817 0.566 1.00 66.44 277 ARG A N 1
ATOM 2215 C CA . ARG A 1 277 ? 21.922 4.378 -0.468 1.00 66.44 277 ARG A CA 1
ATOM 2216 C C . ARG A 1 277 ? 20.460 4.475 -0.025 1.00 66.44 277 ARG A C 1
ATOM 2218 O O . ARG A 1 277 ? 19.816 5.461 -0.361 1.00 66.44 277 ARG A O 1
ATOM 2225 N N . TRP A 1 278 ? 19.932 3.487 0.702 1.00 71.81 278 TRP A N 1
ATOM 2226 C CA . TRP A 1 278 ? 18.539 3.540 1.166 1.00 71.81 278 TRP A CA 1
ATOM 2227 C C . TRP A 1 278 ? 18.366 4.609 2.244 1.00 71.81 278 TRP A C 1
ATOM 2229 O O . TRP A 1 278 ? 17.532 5.492 2.097 1.00 71.81 278 TRP A O 1
ATOM 2239 N N . ILE A 1 279 ? 19.228 4.585 3.259 1.00 70.81 279 ILE A N 1
ATOM 2240 C CA . ILE A 1 279 ? 19.235 5.542 4.371 1.00 70.81 279 ILE A CA 1
ATOM 2241 C C . ILE A 1 279 ? 19.356 6.980 3.851 1.00 70.81 279 ILE A C 1
ATOM 2243 O O . ILE A 1 279 ? 18.552 7.839 4.201 1.00 70.81 279 ILE A O 1
ATOM 2247 N N . LYS A 1 280 ? 20.290 7.222 2.927 1.00 73.69 280 LYS A N 1
ATOM 2248 C CA . LYS A 1 280 ? 20.466 8.528 2.291 1.00 73.69 280 LYS A CA 1
ATOM 2249 C C . LYS A 1 280 ? 19.240 8.954 1.490 1.00 73.69 280 LYS A C 1
ATOM 2251 O O . LYS A 1 280 ? 18.776 10.078 1.630 1.00 73.69 280 LYS A O 1
ATOM 2256 N N . ASN A 1 281 ? 18.701 8.071 0.653 1.00 70.44 281 ASN A N 1
ATOM 2257 C CA . ASN A 1 281 ? 17.611 8.440 -0.251 1.00 70.44 281 ASN A CA 1
ATOM 2258 C C . ASN A 1 281 ? 16.247 8.548 0.443 1.00 70.44 281 ASN A C 1
ATOM 2260 O O . ASN A 1 281 ? 15.387 9.269 -0.051 1.00 70.44 281 ASN A O 1
ATOM 2264 N N . VAL A 1 282 ? 16.031 7.807 1.533 1.00 67.75 282 VAL A N 1
ATOM 2265 C CA . VAL A 1 282 ? 14.736 7.726 2.229 1.00 67.75 282 VAL A CA 1
ATOM 2266 C C . VAL A 1 282 ? 14.707 8.609 3.470 1.00 67.75 282 VAL A C 1
ATOM 2268 O O . VAL A 1 282 ? 13.702 9.272 3.714 1.00 67.75 282 VAL A O 1
ATOM 2271 N N . LEU A 1 283 ? 15.802 8.643 4.233 1.00 70.94 283 LEU A N 1
ATOM 2272 C CA . LEU A 1 283 ? 15.897 9.392 5.489 1.00 70.94 283 LEU A CA 1
ATOM 2273 C C . LEU A 1 283 ? 16.742 10.667 5.363 1.00 70.94 283 LEU A C 1
ATOM 2275 O O . LEU A 1 283 ? 16.773 11.461 6.294 1.00 70.94 283 LEU A O 1
ATOM 2279 N N . GLY A 1 284 ? 17.431 10.883 4.237 1.00 70.06 284 GLY A N 1
ATOM 2280 C CA . GLY A 1 284 ? 18.303 12.050 4.053 1.00 70.06 284 GLY A CA 1
ATOM 2281 C C . GLY A 1 284 ? 19.605 11.987 4.857 1.00 70.06 284 GLY A C 1
ATOM 2282 O O . GLY A 1 284 ? 20.289 12.996 4.983 1.00 70.06 284 GLY A O 1
ATOM 2283 N N . ILE A 1 285 ? 19.952 10.824 5.411 1.00 70.75 285 ILE A N 1
ATOM 2284 C CA . ILE A 1 285 ? 21.107 10.659 6.300 1.00 70.75 285 ILE A CA 1
ATOM 2285 C C . ILE A 1 285 ? 22.331 10.256 5.466 1.00 70.75 285 ILE A C 1
ATOM 2287 O O . ILE A 1 285 ? 22.339 9.198 4.833 1.00 70.75 285 ILE A O 1
ATOM 2291 N N . GLU A 1 286 ? 23.361 11.105 5.440 1.00 69.25 286 GLU A N 1
ATOM 2292 C CA . GLU A 1 286 ? 24.562 10.876 4.622 1.00 69.25 286 GLU A CA 1
ATOM 2293 C C . GLU A 1 286 ? 25.535 9.873 5.252 1.00 69.25 286 GLU A C 1
ATOM 2295 O O . GLU A 1 286 ? 26.064 9.004 4.549 1.00 69.25 286 GLU A O 1
ATOM 2300 N N . ASP A 1 287 ? 25.698 9.940 6.574 1.00 65.81 287 ASP A N 1
ATOM 2301 C CA . ASP A 1 287 ? 26.573 9.064 7.341 1.00 65.81 287 ASP A CA 1
ATOM 2302 C C . ASP A 1 287 ? 25.801 8.257 8.375 1.00 65.81 287 ASP A C 1
ATOM 2304 O O . ASP A 1 287 ? 24.938 8.760 9.089 1.00 65.81 287 ASP A O 1
ATOM 2308 N N . ILE A 1 288 ? 26.122 6.966 8.449 1.00 62.59 288 ILE A N 1
ATOM 2309 C CA . ILE A 1 288 ? 25.524 6.068 9.433 1.00 62.59 288 ILE A CA 1
ATOM 2310 C C . ILE A 1 288 ? 26.119 6.435 10.795 1.00 62.59 288 ILE A C 1
ATOM 2312 O O . ILE A 1 288 ? 27.347 6.386 10.916 1.00 62.59 288 ILE A O 1
ATOM 2316 N N . PRO A 1 289 ? 25.299 6.765 11.809 1.00 60.91 289 PRO A N 1
ATOM 2317 C CA . PRO A 1 289 ? 25.808 7.106 13.129 1.00 60.91 289 PRO A CA 1
ATOM 2318 C C . PRO A 1 289 ? 26.725 5.998 13.660 1.00 60.91 289 PRO A C 1
ATOM 2320 O O . PRO A 1 289 ? 26.391 4.807 13.603 1.00 60.91 289 PRO A O 1
ATOM 2323 N N . GLN A 1 290 ? 27.909 6.384 14.142 1.00 55.38 290 GLN A N 1
ATOM 2324 C CA . GLN A 1 290 ? 28.867 5.440 14.725 1.00 55.38 290 GLN A CA 1
ATOM 2325 C C . GLN A 1 290 ? 28.310 4.846 16.020 1.00 55.38 290 GLN A C 1
ATOM 2327 O O . GLN A 1 290 ? 28.370 3.637 16.230 1.00 55.38 290 GLN A O 1
ATOM 2332 N N . THR A 1 291 ? 27.670 5.691 16.823 1.00 54.19 291 THR A N 1
ATOM 2333 C CA . THR A 1 291 ? 26.822 5.314 17.946 1.00 54.19 291 THR A CA 1
ATOM 2334 C C . THR A 1 291 ? 25.381 5.431 17.479 1.00 54.19 291 THR A C 1
ATOM 2336 O O . THR A 1 291 ? 24.924 6.518 17.155 1.00 54.19 291 THR A O 1
ATOM 2339 N N . ILE A 1 292 ? 24.648 4.325 17.383 1.00 53.12 292 ILE A N 1
ATOM 2340 C CA . ILE A 1 292 ? 23.206 4.410 17.130 1.00 53.12 292 ILE A CA 1
ATOM 2341 C C . ILE A 1 292 ? 22.531 4.465 18.490 1.00 53.12 292 ILE A C 1
ATOM 2343 O O . ILE A 1 292 ? 21.972 3.479 18.970 1.00 53.12 292 ILE A O 1
ATOM 2347 N N . CYS A 1 293 ? 22.638 5.619 19.144 1.00 53.53 293 CYS A N 1
ATOM 2348 C CA . CYS A 1 293 ? 21.674 5.933 20.174 1.00 53.53 293 CYS A CA 1
ATOM 2349 C C . CYS A 1 293 ? 20.368 6.267 19.448 1.00 53.53 293 CYS A C 1
ATOM 2351 O O . CYS A 1 293 ? 20.372 6.976 18.443 1.00 53.53 293 CYS A O 1
ATOM 2353 N N . VAL A 1 294 ? 19.238 5.748 19.930 1.00 51.53 294 VAL A N 1
ATOM 2354 C CA . VAL A 1 294 ? 17.904 6.053 19.374 1.00 51.53 294 VAL A CA 1
ATOM 2355 C C . VAL A 1 294 ? 17.711 7.561 19.182 1.00 51.53 294 VAL A C 1
ATOM 2357 O O . VAL A 1 294 ? 17.135 7.994 18.186 1.00 51.53 294 VAL A O 1
ATOM 2360 N N . PHE A 1 295 ? 18.265 8.349 20.104 1.00 53.97 295 PHE A N 1
ATOM 2361 C CA . PHE A 1 295 ? 18.217 9.806 20.111 1.00 53.97 295 PHE A CA 1
ATOM 2362 C C . PHE A 1 295 ? 18.916 10.469 18.919 1.00 53.97 295 PHE A C 1
ATOM 2364 O O . PHE A 1 295 ? 18.486 11.543 18.516 1.00 53.97 295 PHE A O 1
ATOM 2371 N N . ASP A 1 296 ? 19.923 9.833 18.315 1.00 53.72 296 ASP A N 1
ATOM 2372 C CA . ASP A 1 296 ? 20.663 10.408 17.182 1.00 53.72 296 ASP A CA 1
ATOM 2373 C C . ASP A 1 296 ? 19.860 10.318 15.875 1.00 53.72 296 ASP A C 1
ATOM 2375 O O . ASP A 1 296 ? 20.047 11.118 14.961 1.00 53.72 296 ASP A O 1
ATOM 2379 N N . ILE A 1 297 ? 18.939 9.349 15.788 1.00 58.22 297 ILE A N 1
ATOM 2380 C CA . ILE A 1 297 ? 18.098 9.126 14.603 1.00 58.22 297 ILE A CA 1
ATOM 2381 C C . ILE A 1 297 ? 16.676 9.677 14.808 1.00 58.22 297 ILE A C 1
ATOM 2383 O O . ILE A 1 297 ? 15.994 9.977 13.834 1.00 58.22 297 ILE A O 1
ATOM 2387 N N . TYR A 1 298 ? 16.232 9.878 16.053 1.00 57.53 298 TYR A N 1
ATOM 2388 C CA . TYR A 1 298 ? 14.883 10.362 16.375 1.00 57.53 298 TYR A CA 1
ATOM 2389 C C . TYR A 1 298 ? 14.478 11.685 15.686 1.00 57.53 298 TYR A C 1
ATOM 2391 O O . TYR A 1 298 ? 13.347 11.769 15.223 1.00 57.53 298 TYR A O 1
ATOM 2399 N N . PRO A 1 299 ? 15.352 12.703 15.528 1.00 56.69 299 PRO A N 1
ATOM 2400 C CA . PRO A 1 299 ? 15.004 13.921 14.784 1.00 56.69 299 PRO A CA 1
ATOM 2401 C C . PRO A 1 299 ? 14.878 13.707 13.264 1.00 56.69 299 PRO A C 1
ATOM 2403 O O . PRO A 1 299 ? 14.336 14.554 12.550 1.00 56.69 299 PRO A O 1
ATOM 2406 N N . LEU A 1 300 ? 15.438 12.606 12.754 1.00 52.22 300 LEU A N 1
ATOM 2407 C CA . LEU A 1 300 ? 15.605 12.320 11.328 1.00 52.22 300 LEU A CA 1
ATOM 2408 C C . LEU A 1 300 ? 14.509 11.373 10.809 1.00 52.22 300 LEU A C 1
ATOM 2410 O O . LEU A 1 300 ? 14.077 11.518 9.659 1.00 52.22 300 LEU A O 1
ATOM 2414 N N . VAL A 1 301 ? 14.037 10.450 11.659 1.00 49.53 301 VAL A N 1
ATOM 2415 C CA . VAL A 1 301 ? 12.917 9.521 11.390 1.00 49.53 301 VAL A CA 1
ATOM 2416 C C . VAL A 1 301 ? 11.574 10.184 11.541 1.00 49.53 301 VAL A C 1
ATOM 2418 O O . VAL A 1 301 ? 11.459 11.183 12.281 1.00 49.53 301 VAL A O 1
#

Secondary structure (DSSP, 8-state):
-TTHHHHHHHHHHTTTSSS--BTB-HHHHHHHHHHHHTGGG-EEEEEEEETHHHH--HHHHHHHHHHHHHTS---SSHHHHHHHHHHHHHHHHHHHT-EEE-TTS-EEE--SSPPTT-TTHHHHHHHHHHHHHHHHHHHTT--HHHHTTTEEEETTEEEEEE-TT--HHHHHHHHHHTT-EE-TTT-EEES-TTT--BTTBEEETTEEE--HHHHHHHHHS-SS---SHHHHHHHHHHHHHHTTT--HHHHHHHHHHHHHHHHSPPPTTS----THHHHHHHH--SS--SS--HHHHTTT-

Foldseek 3Di:
DVQLVVVQCVVLVCALQDLENPNAQCQQVVLVLLCLLLPPNWKKKKFFWPPQQAQAALVLLVVLLVVSVVVDDQDDDPVSNVVSVVVSVVVSVCQQWPWDQDPVRDTDTDHDGGDDPDSCQFVSQQVVCLVLQVVLCVVVPDDPVQFRSQWHGTRRIIMGTHHPPDDPVSSQVSSVVVVIGIDPVQTFIGSAQQRDAGPRWGDDDSGTADDPVVLVCQLPPDPDDDQDLVSSLVSLVVSCSNRRVPDPVSLVVSQVSLVVCVVPPDDPPDDDDPPQVCCCVRQVDNDDDSRPDSVVCNVRD

Organism: NCBI:txid1070528

Sequence (301 aa):
MRYVIPLMKRFGSLFGRIPYPVGRNMTKALPMLIDHLLNDGKWGFVTDVSKLDTSIGPDWIDWAFSFLKEMFFMGMTRSAITRNENVFEFLKYYFKRTPILLPSGELLRKYGGVPSGSGFTQIVDTLVTTLLTIYAMLVMGYEEEDIIDEIFVVGDDMATSVPKDFDVPHFCRIVAMAGYEVNIKKVMFSNKGLELKFLGYSKHGGNIFRPIDELLQTALFPEKFVGNSDRARMRVMGQTIASGLCNGFFSKFNYWMAEHASLFPPDPGEIYIPQKRWIKNVLGIEDIPQTICVFDIYPLV